Protein AF-A0A0R2UXD4-F1 (afdb_monomer_lite)

pLDDT: mean 90.35, std 14.88, range [33.09, 98.69]

Foldseek 3Di:
DAFPPDADPPDPQDLVWFFWFWWQDPVRDIFTWTDHHQKIFGPLLVVVVPPPVVCPVRVDNACQVVLQVFDVSLVVVSVRVSQLGHPPRPNVVDPSNVVGIDGNVNIGTFDRHQDPWDKDWPLDPVVQLVCLVVPHPSVCSHDPCVVVDGDMDTDDSVQEGEPPDDDDFDWDWADDPPRPGTDIGGQPDKDKDWDKDWDFHDDDPVPDDDDPVCRLRGTPFIWTKIFIWRPRDPPVPIDTGIYTYDGGGDDD

Radius of gyration: 21.91 Å; chains: 1; bounding box: 57×41×64 Å

Structure (mmCIF, N/CA/C/O backbone):
data_AF-A0A0R2UXD4-F1
#
_entry.id   AF-A0A0R2UXD4-F1
#
loop_
_atom_site.group_PDB
_atom_site.id
_atom_site.type_symbol
_atom_site.label_atom_id
_atom_site.label_alt_id
_atom_site.label_comp_id
_atom_site.label_asym_id
_atom_site.label_entity_id
_atom_site.label_seq_id
_atom_site.pdbx_PDB_ins_code
_atom_site.Cartn_x
_atom_site.Cartn_y
_atom_site.Cartn_z
_atom_site.occupancy
_atom_site.B_iso_or_equiv
_atom_site.auth_seq_id
_atom_site.auth_comp_id
_atom_site.auth_asym_id
_atom_site.auth_atom_id
_atom_site.pdbx_PDB_model_num
ATOM 1 N N . MET A 1 1 ? -25.632 -1.691 6.097 1.00 71.94 1 MET A N 1
ATOM 2 C CA . MET A 1 1 ? -24.715 -1.611 7.252 1.00 71.94 1 MET A CA 1
ATOM 3 C C . MET A 1 1 ? -23.875 -0.361 7.059 1.00 71.94 1 MET A C 1
ATOM 5 O O . MET A 1 1 ? -23.211 -0.269 6.033 1.00 71.94 1 MET A O 1
ATOM 9 N N . ALA A 1 2 ? -24.008 0.617 7.950 1.00 88.19 2 ALA A N 1
ATOM 10 C CA . ALA A 1 2 ? -23.280 1.886 7.922 1.00 88.19 2 ALA A CA 1
ATOM 11 C C . ALA A 1 2 ? -22.325 1.959 9.123 1.00 88.19 2 ALA A C 1
ATOM 13 O O . ALA A 1 2 ? -22.408 1.115 10.017 1.00 88.19 2 ALA A O 1
ATOM 14 N N . SER A 1 3 ? -21.417 2.935 9.126 1.00 93.75 3 SER A N 1
ATOM 15 C CA . SER A 1 3 ? -20.585 3.237 10.292 1.00 93.75 3 SER A CA 1
ATOM 16 C C . SER A 1 3 ? -21.188 4.378 11.094 1.00 93.75 3 SER A C 1
ATOM 18 O O . SER A 1 3 ? -21.744 5.296 10.497 1.00 93.75 3 SER A O 1
ATOM 20 N N . PHE A 1 4 ? -21.001 4.369 12.415 1.00 96.25 4 PHE A N 1
ATOM 21 C CA . PHE A 1 4 ? -21.244 5.563 13.230 1.00 96.25 4 PHE A CA 1
ATOM 22 C C . PHE A 1 4 ? -20.182 6.654 13.014 1.00 96.25 4 PHE A C 1
ATOM 24 O O . PHE A 1 4 ? -20.396 7.802 13.399 1.00 96.25 4 PHE A O 1
ATOM 31 N N . ILE A 1 5 ? -19.016 6.328 12.433 1.00 95.81 5 ILE A N 1
ATOM 32 C CA . ILE A 1 5 ? -18.058 7.353 12.007 1.00 95.81 5 ILE A CA 1
ATOM 33 C C . ILE A 1 5 ? -18.648 8.036 10.770 1.00 95.81 5 ILE A C 1
ATOM 35 O O . ILE A 1 5 ? -18.892 7.350 9.773 1.00 95.81 5 ILE A O 1
ATOM 39 N N . PRO A 1 6 ? -18.841 9.367 10.786 1.00 93.75 6 PRO A N 1
ATOM 40 C CA . PRO A 1 6 ? -19.311 10.087 9.614 1.00 93.75 6 PRO A CA 1
ATOM 41 C C . PRO A 1 6 ? -18.320 9.947 8.458 1.00 93.75 6 PRO A C 1
ATOM 43 O O . PRO A 1 6 ? -17.122 10.197 8.609 1.00 93.75 6 PRO A O 1
ATOM 46 N N . VAL A 1 7 ? -18.823 9.575 7.285 1.00 95.38 7 VAL A N 1
ATOM 47 C CA . VAL A 1 7 ? -18.026 9.465 6.063 1.00 95.38 7 VAL A CA 1
ATOM 48 C C . VAL A 1 7 ? -18.663 10.329 4.985 1.00 95.38 7 VAL A C 1
ATOM 50 O O . VAL A 1 7 ? -19.841 10.176 4.686 1.00 95.38 7 VAL A O 1
ATOM 53 N N . SER A 1 8 ? -17.875 11.227 4.394 1.00 93.88 8 SER A N 1
ATOM 54 C CA . SER A 1 8 ? -18.291 11.997 3.217 1.00 93.88 8 SER A CA 1
ATOM 55 C C . SER A 1 8 ? -18.488 11.081 2.007 1.00 93.88 8 SER A C 1
ATOM 57 O O . SER A 1 8 ? -17.653 10.211 1.759 1.00 93.88 8 SER A O 1
ATOM 59 N N . ASP A 1 9 ? -19.515 11.336 1.194 1.00 90.88 9 ASP A N 1
ATOM 60 C CA . ASP A 1 9 ? -19.773 10.601 -0.057 1.00 90.88 9 ASP A CA 1
ATOM 61 C C . ASP A 1 9 ? -18.624 10.709 -1.075 1.00 90.88 9 ASP A C 1
ATOM 63 O O . ASP A 1 9 ? -18.494 9.871 -1.963 1.00 90.88 9 ASP A O 1
ATOM 67 N N . GLN A 1 10 ? -17.767 11.726 -0.939 1.00 92.75 10 GLN A N 1
ATOM 68 C CA . GLN A 1 10 ? -16.572 11.920 -1.770 1.00 92.75 10 GLN A CA 1
ATOM 69 C C . GLN A 1 10 ? -15.319 11.246 -1.186 1.00 92.75 10 GLN A C 1
ATOM 71 O O . GLN A 1 10 ? -14.228 11.373 -1.738 1.00 92.75 10 GLN A O 1
ATOM 76 N N . SER A 1 11 ? -15.436 10.567 -0.042 1.00 93.44 11 SER A N 1
ATOM 77 C CA . SER A 1 11 ? -14.299 9.923 0.605 1.00 93.44 11 SER A CA 1
ATOM 78 C C . SER A 1 11 ? -13.932 8.609 -0.080 1.00 93.44 11 SER A C 1
ATOM 80 O O . SER A 1 11 ? -14.744 7.693 -0.210 1.00 93.44 11 SER A O 1
ATOM 82 N N . ASP A 1 12 ? -12.645 8.450 -0.379 1.00 92.50 12 ASP A N 1
ATOM 83 C CA . ASP A 1 12 ? -12.064 7.164 -0.769 1.00 92.50 12 ASP A CA 1
ATOM 84 C C . ASP A 1 12 ? -12.136 6.100 0.343 1.00 92.50 12 ASP A C 1
ATOM 86 O O . ASP A 1 12 ? -12.003 4.898 0.084 1.00 92.50 12 ASP A O 1
ATOM 90 N N . PHE A 1 13 ? -12.321 6.522 1.595 1.00 95.25 13 PHE A N 1
ATOM 91 C CA . PHE A 1 13 ? -12.233 5.686 2.791 1.00 95.25 13 PHE A CA 1
ATOM 92 C C . PHE A 1 13 ? -13.615 5.352 3.340 1.00 95.25 13 PHE A C 1
ATOM 94 O O . PHE A 1 13 ? -13.893 5.534 4.522 1.00 95.25 13 PHE A O 1
ATOM 101 N N . SER A 1 14 ? -14.491 4.838 2.473 1.00 94.44 14 SER A N 1
ATOM 102 C CA . SER A 1 14 ? -15.788 4.327 2.915 1.00 94.44 14 SER A CA 1
ATOM 103 C C . SER A 1 14 ? -15.645 3.266 4.007 1.00 94.44 14 SER A C 1
ATOM 105 O O . SER A 1 14 ? -14.632 2.567 4.099 1.00 94.44 14 SER A O 1
ATOM 107 N N . PHE A 1 15 ? -16.705 3.081 4.792 1.00 93.19 15 PHE A N 1
ATOM 108 C CA . PHE A 1 15 ? -16.792 1.993 5.768 1.00 93.19 15 PHE A CA 1
ATOM 109 C C . PHE A 1 15 ? -16.576 0.602 5.141 1.00 93.19 15 PHE A C 1
ATOM 111 O O . PHE A 1 15 ? -16.122 -0.327 5.801 1.00 93.19 15 PHE A O 1
ATOM 118 N N . PHE A 1 16 ? -16.833 0.460 3.838 1.00 92.12 16 PHE A N 1
ATOM 119 C CA . PHE A 1 16 ? -16.580 -0.772 3.094 1.00 92.12 16 PHE A CA 1
ATOM 120 C C . PHE A 1 16 ? -15.166 -0.868 2.518 1.00 92.12 16 PHE A C 1
ATOM 122 O O . PHE A 1 16 ? -14.853 -1.881 1.899 1.00 92.12 16 PHE A O 1
ATOM 129 N N . ASN A 1 17 ? -14.314 0.146 2.658 1.00 93.94 17 ASN A N 1
ATOM 130 C CA . ASN A 1 17 ? -12.935 0.080 2.187 1.00 93.94 17 ASN A CA 1
ATOM 131 C C . ASN A 1 17 ? -12.043 -0.600 3.233 1.00 93.94 17 ASN A C 1
ATOM 133 O O . ASN A 1 17 ? -11.553 -1.691 2.965 1.00 93.94 17 ASN A O 1
ATOM 137 N N . LEU A 1 18 ? -11.902 -0.012 4.429 1.00 95.75 18 LEU A N 1
ATOM 138 C CA . LEU A 1 18 ? -10.996 -0.464 5.502 1.00 95.75 18 LEU A CA 1
ATOM 139 C C . LEU A 1 18 ? -9.597 -0.861 4.982 1.00 95.75 18 LEU A C 1
ATOM 141 O O . LEU A 1 18 ? -9.225 -2.035 5.056 1.00 95.75 18 LEU A O 1
ATOM 145 N N . PRO A 1 19 ? -8.826 0.087 4.416 1.00 97.06 19 PRO A N 1
ATOM 146 C CA . PRO A 1 19 ? -7.494 -0.206 3.901 1.00 97.06 19 PRO A CA 1
ATOM 147 C C . PRO A 1 19 ? -6.513 -0.504 5.037 1.00 97.06 19 PRO A C 1
ATOM 149 O O . PRO A 1 19 ? -6.725 -0.103 6.182 1.00 97.06 19 PRO A O 1
ATOM 152 N N . TRP A 1 20 ? -5.402 -1.144 4.696 1.00 97.25 20 TRP A N 1
ATOM 153 C CA . TRP A 1 20 ? -4.309 -1.444 5.620 1.00 97.25 20 TRP A CA 1
ATOM 154 C C . TRP A 1 20 ? -3.205 -0.388 5.485 1.00 97.25 20 TRP A C 1
ATOM 156 O O . TRP A 1 20 ? -2.736 -0.130 4.374 1.00 97.25 20 TRP A O 1
ATOM 166 N N . GLY A 1 21 ? -2.791 0.233 6.592 1.00 97.12 21 GLY A N 1
ATOM 167 C CA . GLY A 1 21 ? -1.719 1.234 6.613 1.00 97.12 21 GLY A CA 1
ATOM 168 C C . GLY A 1 21 ? -0.866 1.178 7.881 1.00 97.12 21 GLY A C 1
ATOM 169 O O . GLY A 1 21 ? -1.298 0.645 8.897 1.00 97.12 21 GLY A O 1
ATOM 170 N N . ALA A 1 22 ? 0.346 1.727 7.816 1.00 98.25 22 ALA A N 1
ATOM 171 C CA . ALA A 1 22 ? 1.169 2.011 8.987 1.00 98.25 22 ALA A CA 1
ATOM 172 C C . ALA A 1 22 ? 1.241 3.525 9.175 1.00 98.25 22 ALA A C 1
ATOM 174 O O . ALA A 1 22 ? 1.318 4.273 8.195 1.00 98.25 22 ALA A O 1
ATOM 175 N N . VAL A 1 23 ? 1.197 3.980 10.422 1.00 98.31 23 VAL A N 1
ATOM 176 C CA . VAL A 1 23 ? 1.256 5.402 10.760 1.00 98.31 23 VAL A CA 1
ATOM 177 C C . VAL A 1 23 ? 2.182 5.652 11.939 1.00 98.31 23 VAL A C 1
ATOM 179 O O . VAL A 1 23 ? 2.284 4.810 12.832 1.00 98.31 23 VAL A O 1
ATOM 182 N N . ARG A 1 24 ? 2.815 6.826 11.973 1.00 98.25 24 ARG A N 1
ATOM 183 C CA . ARG A 1 24 ? 3.393 7.364 13.206 1.00 98.25 24 ARG A CA 1
ATOM 184 C C . ARG A 1 24 ? 2.263 7.947 14.039 1.00 98.25 24 ARG A C 1
ATOM 186 O O . ARG A 1 24 ? 1.540 8.832 13.578 1.00 98.25 24 ARG A O 1
ATOM 193 N N . TRP A 1 25 ? 2.078 7.403 15.233 1.00 97.19 25 TRP A N 1
ATOM 194 C CA . TRP A 1 25 ? 1.055 7.853 16.163 1.00 97.19 25 TRP A CA 1
ATOM 195 C C . TRP A 1 25 ? 1.494 9.110 16.917 1.00 97.19 25 TRP A C 1
ATOM 197 O O . TRP A 1 25 ? 2.640 9.540 16.829 1.00 97.19 25 TRP A O 1
ATOM 207 N N . THR A 1 26 ? 0.587 9.691 17.701 1.00 93.62 26 THR A N 1
ATOM 208 C CA . THR A 1 26 ? 0.852 10.908 18.488 1.00 93.62 26 THR A CA 1
ATOM 209 C C . THR A 1 26 ? 1.848 10.700 19.633 1.00 93.62 26 THR A C 1
ATOM 211 O O . THR A 1 26 ? 2.287 11.670 20.236 1.00 93.62 26 THR A O 1
ATOM 214 N N . ASP A 1 27 ? 2.163 9.446 19.970 1.00 94.25 27 ASP A N 1
ATOM 215 C CA . ASP A 1 27 ? 3.185 9.055 20.951 1.00 94.25 27 ASP A CA 1
ATOM 216 C C . ASP A 1 27 ? 4.506 8.627 20.279 1.00 94.25 27 ASP A C 1
ATOM 218 O O . ASP A 1 27 ? 5.305 7.915 20.882 1.00 94.25 27 ASP A O 1
ATOM 222 N N . ASP A 1 28 ? 4.709 9.029 19.018 1.00 95.50 28 ASP A N 1
ATOM 223 C CA . ASP A 1 28 ? 5.836 8.696 18.133 1.00 95.50 28 ASP A CA 1
ATOM 224 C C . ASP A 1 28 ? 6.018 7.211 17.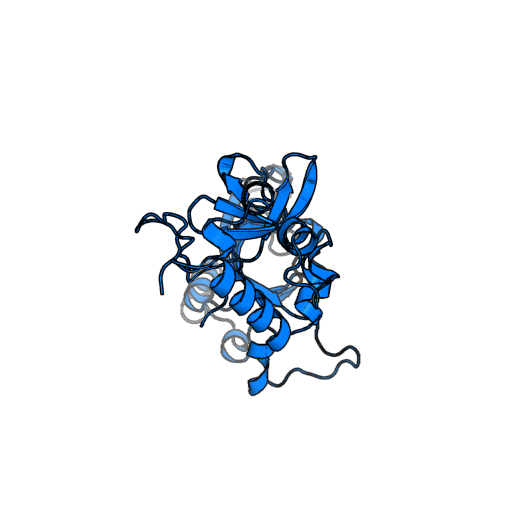792 1.00 95.50 28 ASP A C 1
ATOM 226 O O . ASP A 1 28 ? 6.856 6.874 16.946 1.00 95.50 28 ASP A O 1
ATOM 230 N N . SER A 1 29 ? 5.212 6.319 18.372 1.00 97.06 29 SER A N 1
ATOM 231 C CA . SER A 1 29 ? 5.260 4.896 18.057 1.00 97.06 29 SER A CA 1
ATOM 232 C C . SER A 1 29 ? 4.604 4.582 16.710 1.00 97.06 29 SER A C 1
ATOM 234 O O . SER A 1 29 ? 3.708 5.290 16.239 1.00 97.06 29 SER A O 1
ATOM 236 N N . VAL A 1 30 ? 5.056 3.506 16.063 1.00 98.38 30 VAL A N 1
ATOM 237 C CA . VAL A 1 30 ? 4.467 3.040 14.804 1.00 98.38 30 VAL A CA 1
ATOM 238 C C . VAL A 1 30 ? 3.268 2.151 15.100 1.00 98.38 30 VAL A C 1
ATOM 240 O O . VAL A 1 30 ? 3.365 1.176 15.847 1.00 98.38 30 VAL A O 1
ATOM 243 N N . HIS A 1 31 ? 2.128 2.480 14.499 1.00 98.50 31 HIS A N 1
ATOM 244 C CA . HIS A 1 31 ? 0.906 1.694 14.584 1.00 98.50 31 HIS A CA 1
ATOM 245 C C . HIS A 1 31 ? 0.507 1.162 13.213 1.00 98.50 31 HIS A C 1
ATOM 247 O O . HIS A 1 31 ? 0.360 1.928 12.259 1.00 98.50 31 HIS A O 1
ATOM 253 N N . LEU A 1 32 ? 0.208 -0.134 13.150 1.00 98.69 32 LEU A N 1
ATOM 254 C CA . LEU A 1 32 ? -0.637 -0.678 12.095 1.00 98.69 32 LEU A CA 1
ATOM 255 C C . LEU A 1 3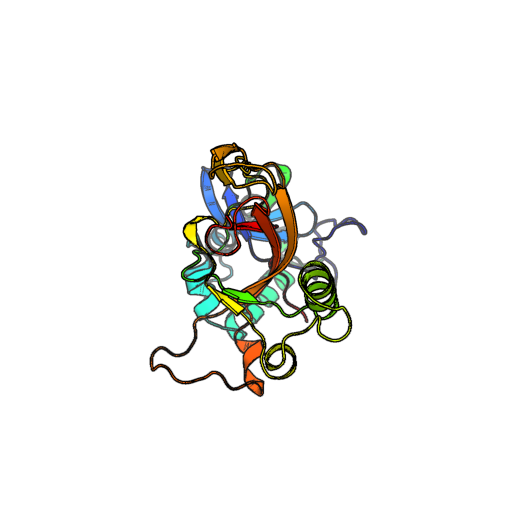2 ? -2.079 -0.229 12.330 1.00 98.69 32 LEU A C 1
ATOM 257 O O . LEU A 1 32 ? -2.584 -0.244 13.458 1.00 98.69 32 LEU A O 1
ATOM 261 N N . ALA A 1 33 ? -2.727 0.208 11.260 1.00 98.44 33 ALA A N 1
ATOM 262 C CA . ALA A 1 33 ? -3.991 0.909 11.330 1.00 98.44 33 ALA A CA 1
ATOM 263 C C . ALA A 1 33 ? -4.867 0.669 10.097 1.00 98.44 33 ALA A C 1
ATOM 265 O O . ALA A 1 33 ? -4.403 0.253 9.030 1.00 98.44 33 ALA A O 1
ATOM 266 N N . THR A 1 34 ? -6.146 1.003 10.248 1.00 98.38 34 THR A N 1
ATOM 267 C CA . THR A 1 34 ? -7.073 1.212 9.133 1.00 98.38 34 THR A CA 1
ATOM 268 C C . THR A 1 34 ? -7.634 2.630 9.139 1.00 98.38 34 THR A C 1
ATOM 270 O O . THR A 1 34 ? -7.326 3.425 10.028 1.00 98.38 34 THR A O 1
ATOM 273 N N . ARG A 1 35 ? -8.446 2.969 8.134 1.00 97.12 35 ARG A N 1
ATOM 274 C CA . ARG A 1 35 ? -9.066 4.287 7.989 1.00 97.12 35 ARG A CA 1
ATOM 275 C C . ARG A 1 35 ? -10.540 4.177 7.600 1.00 97.12 35 ARG A C 1
ATOM 277 O O . ARG A 1 35 ? -10.882 3.413 6.698 1.00 97.12 35 ARG A O 1
ATOM 284 N N . ILE A 1 36 ? -11.376 4.984 8.251 1.00 97.56 36 ILE A N 1
ATOM 285 C CA . ILE A 1 36 ? -12.801 5.182 7.956 1.00 97.56 36 ILE A CA 1
ATOM 286 C C . ILE A 1 36 ? -13.030 6.693 7.874 1.00 97.56 36 ILE A C 1
ATOM 288 O O . ILE A 1 36 ? -12.810 7.402 8.852 1.00 97.56 36 ILE A O 1
ATOM 292 N N . GLY A 1 37 ? -13.414 7.202 6.704 1.00 96.44 37 GLY A N 1
ATOM 293 C CA . GLY A 1 37 ? -13.485 8.638 6.443 1.00 96.44 37 GLY A CA 1
ATOM 294 C C . GLY A 1 37 ? -12.154 9.323 6.757 1.00 96.44 37 GLY A C 1
ATOM 295 O O . GLY A 1 37 ? -11.101 8.935 6.243 1.00 96.44 37 GLY A O 1
ATOM 296 N N . ASP A 1 38 ? -12.192 10.311 7.646 1.00 97.12 38 ASP A N 1
ATOM 297 C CA . ASP A 1 38 ? -11.010 11.027 8.137 1.00 97.12 38 ASP A CA 1
ATOM 298 C C . ASP A 1 38 ? -10.527 10.551 9.509 1.00 97.12 38 ASP A C 1
ATOM 300 O O . ASP A 1 38 ? -9.717 11.217 10.149 1.00 97.12 38 ASP A O 1
ATOM 304 N N . THR A 1 39 ? -10.964 9.370 9.940 1.00 98.06 39 THR A N 1
ATOM 305 C CA . THR A 1 39 ? -10.539 8.743 11.190 1.00 98.06 39 THR A CA 1
ATOM 306 C C . THR A 1 39 ? -9.616 7.564 10.908 1.00 98.06 39 THR A C 1
ATOM 308 O O . THR A 1 39 ? -9.957 6.640 10.168 1.00 98.06 39 THR A O 1
ATOM 311 N N . VAL A 1 40 ? -8.437 7.585 11.522 1.00 98.44 40 VAL A N 1
ATOM 312 C CA . VAL A 1 40 ? -7.489 6.469 11.551 1.00 98.44 40 VAL A CA 1
ATOM 313 C C . VAL A 1 40 ? -7.716 5.667 12.825 1.00 98.44 40 VAL A C 1
ATOM 315 O O . VAL A 1 40 ? -7.817 6.236 13.909 1.00 98.44 40 VAL A O 1
ATOM 318 N N . VAL A 1 41 ? -7.776 4.345 12.690 1.00 98.50 41 VAL A N 1
ATOM 319 C CA . VAL A 1 41 ? -8.038 3.396 13.776 1.00 98.50 41 VAL A CA 1
ATOM 320 C C . VAL A 1 41 ? -6.798 2.538 14.001 1.00 98.50 41 VAL A C 1
ATOM 322 O O . VAL A 1 41 ? -6.386 1.809 13.100 1.00 98.50 41 VAL A O 1
ATOM 325 N N . SER A 1 42 ? -6.210 2.601 15.196 1.00 98.62 42 SER A N 1
ATOM 326 C CA . SER A 1 42 ? -5.018 1.827 15.567 1.00 98.62 42 SER A CA 1
ATOM 327 C C . SER A 1 42 ? -5.373 0.401 15.992 1.00 98.62 42 SER A C 1
ATOM 329 O O . SER A 1 42 ? -6.089 0.196 16.976 1.00 98.62 42 SER A O 1
ATOM 331 N N . PHE A 1 43 ? -4.799 -0.600 15.321 1.00 98.69 43 PHE A N 1
ATOM 332 C CA . PHE A 1 43 ? -4.972 -2.001 15.712 1.00 98.69 43 PHE A CA 1
ATOM 333 C C . PHE A 1 43 ? -4.290 -2.319 17.041 1.00 98.69 43 PHE A C 1
ATOM 335 O O . PHE A 1 43 ? -4.847 -3.056 17.851 1.00 98.69 43 PHE A O 1
ATOM 342 N N . LYS A 1 44 ? -3.134 -1.706 17.318 1.00 98.06 44 LYS A N 1
ATOM 343 C CA . LYS A 1 44 ? -2.435 -1.843 18.603 1.00 98.06 44 LYS A CA 1
ATOM 344 C C . LYS A 1 44 ? -3.295 -1.359 19.777 1.00 98.06 44 LYS A C 1
ATOM 346 O O . LYS A 1 44 ? -3.370 -2.024 20.808 1.00 98.06 44 LYS A O 1
ATOM 351 N N . LYS A 1 45 ? -3.990 -0.226 19.622 1.00 98.12 45 LYS A N 1
ATOM 352 C CA . LYS A 1 45 ? -4.886 0.308 20.665 1.00 98.12 45 LYS A CA 1
ATOM 353 C C . LYS A 1 45 ? -6.177 -0.515 20.785 1.00 98.12 45 LYS A C 1
ATOM 355 O O . LYS A 1 45 ? -6.597 -0.788 21.906 1.00 98.12 45 LYS A O 1
ATOM 360 N N . LEU A 1 46 ? -6.744 -1.005 19.674 1.00 98.50 46 LEU A N 1
ATOM 361 C CA . LEU A 1 46 ? -7.865 -1.960 19.712 1.00 98.50 46 LEU A CA 1
ATOM 362 C C . LEU A 1 46 ? -7.500 -3.252 20.455 1.00 98.50 46 LEU A C 1
ATOM 364 O O . LEU A 1 46 ? -8.291 -3.748 21.259 1.00 98.50 46 LEU A O 1
ATOM 368 N N . ARG A 1 47 ? -6.276 -3.754 20.259 1.00 98.00 47 ARG A N 1
ATOM 369 C CA . ARG A 1 47 ? -5.747 -4.897 21.010 1.00 98.00 47 ARG A CA 1
ATOM 370 C C . ARG A 1 47 ? -5.658 -4.631 22.503 1.00 98.00 47 ARG A C 1
ATOM 372 O O . ARG A 1 47 ? -6.197 -5.407 23.288 1.00 98.00 47 ARG A O 1
ATOM 379 N N . ALA A 1 48 ? -5.098 -3.491 22.899 1.00 97.19 48 ALA A N 1
ATOM 380 C CA . ALA A 1 48 ? -5.090 -3.065 24.300 1.00 97.19 48 ALA A CA 1
ATOM 381 C C . ALA A 1 48 ? -6.510 -2.889 24.886 1.00 97.19 48 ALA A C 1
ATOM 383 O O . ALA A 1 48 ? -6.718 -3.039 26.093 1.00 97.19 48 ALA A O 1
ATOM 384 N N . ALA A 1 49 ? -7.508 -2.598 24.047 1.00 97.69 49 ALA A N 1
ATOM 385 C CA . ALA A 1 49 ? -8.903 -2.508 24.464 1.00 97.69 49 ALA A CA 1
ATOM 386 C C . ALA A 1 49 ? -9.584 -3.876 24.670 1.00 97.69 49 ALA A C 1
ATOM 388 O O . ALA A 1 49 ? -10.602 -3.913 25.371 1.00 97.69 49 ALA A O 1
ATOM 389 N N . GLY A 1 50 ? -8.994 -4.968 24.166 1.00 97.31 50 GLY A N 1
ATOM 390 C CA . GLY A 1 50 ? -9.479 -6.347 24.298 1.00 97.31 50 GLY A CA 1
ATOM 391 C C . GLY A 1 50 ? -9.961 -6.992 22.992 1.00 97.31 50 GLY A C 1
ATOM 392 O O . GLY A 1 50 ? -10.523 -8.082 23.043 1.00 97.31 50 GLY A O 1
ATOM 393 N N . PHE A 1 51 ? -9.755 -6.342 21.844 1.00 98.19 51 PHE A N 1
ATOM 394 C CA . PHE A 1 51 ? -10.161 -6.839 20.523 1.00 98.19 51 PHE A CA 1
ATOM 395 C C . PHE A 1 51 ? -8.974 -7.414 19.748 1.00 98.19 51 PHE A C 1
ATOM 397 O O . PHE A 1 51 ? -7.825 -7.254 20.146 1.00 98.19 51 PHE A O 1
ATOM 404 N N . LEU A 1 52 ? -9.221 -8.090 18.628 1.00 98.06 52 LEU A N 1
ATOM 405 C CA . LEU A 1 52 ? -8.193 -8.607 17.718 1.00 98.06 52 LEU A CA 1
ATOM 406 C C . LEU A 1 52 ? -7.175 -9.539 18.404 1.00 98.06 52 LEU A C 1
ATOM 408 O O . LEU A 1 52 ? -6.040 -9.670 17.937 1.00 98.06 52 LEU A O 1
ATOM 412 N N . ALA A 1 53 ? -7.550 -10.179 19.520 1.00 95.88 53 ALA A N 1
ATOM 413 C CA . ALA A 1 53 ? -6.635 -10.901 20.409 1.00 95.88 53 ALA A CA 1
ATOM 414 C C . ALA A 1 53 ? -5.852 -12.014 19.687 1.00 95.88 53 ALA A C 1
ATOM 416 O O . ALA A 1 53 ? -4.664 -12.205 19.953 1.00 95.88 53 ALA A O 1
ATOM 417 N N . SER A 1 54 ? -6.479 -12.673 18.708 1.00 97.50 54 SER A N 1
ATOM 418 C CA . SER A 1 54 ? -5.908 -13.761 17.900 1.00 97.50 54 SER A CA 1
ATOM 419 C C . SER A 1 54 ? -4.811 -13.341 16.906 1.00 97.50 54 SER A C 1
ATOM 421 O O . SER A 1 54 ? -4.242 -14.211 16.236 1.00 97.50 54 SER A O 1
ATOM 423 N N . PHE A 1 55 ? -4.517 -12.039 16.804 1.00 97.94 55 PHE A N 1
ATOM 424 C CA . PHE A 1 55 ? -3.595 -11.452 15.823 1.00 97.94 55 PHE A CA 1
ATOM 425 C C . PHE A 1 55 ? -2.519 -10.575 16.497 1.00 97.94 55 PHE A C 1
ATOM 427 O O . PHE A 1 55 ? -2.547 -9.348 16.354 1.00 97.94 55 PHE A O 1
ATOM 434 N N . PRO A 1 56 ? -1.593 -11.163 17.283 1.00 97.75 56 PRO A N 1
ATOM 435 C CA . PRO A 1 56 ? -0.507 -10.421 17.937 1.00 97.75 56 PRO A CA 1
ATOM 436 C C . PRO A 1 56 ? 0.400 -9.667 16.961 1.00 97.75 56 PRO A C 1
ATOM 438 O O . PRO A 1 56 ? 0.968 -8.641 17.320 1.00 97.75 56 PRO A O 1
ATOM 441 N N . GLU A 1 57 ? 0.479 -10.115 15.710 1.00 97.94 57 GLU A N 1
ATOM 442 C CA . GLU A 1 57 ? 1.272 -9.493 14.650 1.00 97.94 57 GLU A CA 1
ATOM 443 C C . GLU A 1 57 ? 0.820 -8.059 14.329 1.00 97.94 57 GLU A C 1
ATOM 445 O O . GLU A 1 57 ? 1.590 -7.294 13.754 1.00 97.94 57 GLU A O 1
ATOM 450 N N . LEU A 1 58 ? -0.402 -7.669 14.716 1.00 98.12 58 LEU A N 1
ATOM 451 C CA . LEU A 1 58 ? -0.911 -6.306 14.538 1.00 98.12 58 LEU A CA 1
ATOM 452 C C . LEU A 1 58 ? -0.289 -5.276 15.501 1.00 98.12 58 LEU A C 1
ATOM 454 O O . LEU A 1 58 ? -0.561 -4.083 15.370 1.00 98.12 58 LEU A O 1
ATOM 458 N N . GLU A 1 59 ? 0.529 -5.714 16.464 1.00 96.94 59 GLU A N 1
ATOM 459 C CA . GLU A 1 59 ? 1.343 -4.829 17.313 1.00 96.94 59 GLU A CA 1
ATOM 460 C C . GLU A 1 59 ? 2.723 -4.518 16.716 1.00 96.94 59 GLU A C 1
ATOM 462 O O . GLU A 1 59 ? 3.420 -3.645 17.238 1.00 96.94 59 GLU A O 1
ATOM 467 N N . ASN A 1 60 ? 3.109 -5.202 15.634 1.00 97.81 60 ASN A N 1
ATOM 468 C CA . ASN A 1 60 ? 4.353 -4.937 14.915 1.00 97.81 60 ASN A CA 1
ATOM 469 C C . ASN A 1 60 ? 4.301 -3.585 14.186 1.00 97.81 60 ASN A C 1
ATOM 471 O O . ASN A 1 60 ? 3.262 -2.938 14.098 1.00 97.81 60 ASN A O 1
ATOM 475 N N . GLU A 1 61 ? 5.426 -3.178 13.599 1.00 97.50 61 GLU A N 1
ATOM 476 C CA . GLU A 1 61 ? 5.526 -1.922 12.841 1.00 97.50 61 GLU A CA 1
ATOM 477 C C . GLU A 1 61 ? 5.216 -2.086 11.340 1.00 97.50 61 GLU A C 1
ATOM 479 O O . GLU A 1 61 ? 5.011 -1.101 10.634 1.00 97.50 61 GLU A O 1
ATOM 484 N N . THR A 1 62 ? 5.154 -3.328 10.842 1.00 97.81 62 THR A N 1
ATOM 485 C CA . THR A 1 62 ? 4.840 -3.665 9.440 1.00 97.81 62 THR A CA 1
ATOM 486 C C . THR A 1 62 ? 3.886 -4.857 9.352 1.00 97.81 62 THR A C 1
ATOM 488 O O . THR A 1 62 ? 3.878 -5.731 10.221 1.00 97.81 62 THR A O 1
ATOM 491 N N . PHE A 1 63 ? 3.092 -4.930 8.279 1.00 98.06 63 PHE A N 1
ATOM 492 C CA . PHE A 1 63 ? 2.107 -6.001 8.095 1.00 98.06 63 PHE A CA 1
ATOM 493 C C . PHE A 1 63 ? 2.699 -7.352 7.687 1.00 98.06 63 PHE A C 1
ATOM 495 O O . PHE A 1 63 ? 1.941 -8.310 7.629 1.00 98.06 63 PHE A O 1
ATOM 502 N N . ASN A 1 64 ? 3.999 -7.478 7.407 1.00 97.56 64 ASN A N 1
ATOM 503 C CA . ASN A 1 64 ? 4.587 -8.692 6.821 1.00 97.56 64 ASN A CA 1
ATOM 504 C C . ASN A 1 64 ? 4.170 -9.987 7.546 1.00 97.56 64 ASN A C 1
ATOM 506 O O . ASN A 1 64 ? 3.643 -10.900 6.917 1.00 97.56 64 ASN A O 1
ATOM 510 N N . ALA A 1 65 ? 4.304 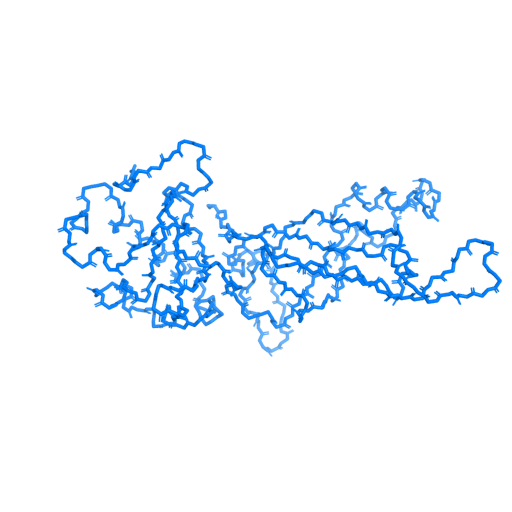-10.029 8.875 1.00 97.12 65 ALA A N 1
ATOM 511 C CA . ALA A 1 65 ? 3.914 -11.201 9.663 1.00 97.12 65 ALA A CA 1
ATOM 512 C C . ALA A 1 65 ? 2.394 -11.466 9.638 1.00 97.12 65 ALA A C 1
ATOM 514 O O . ALA A 1 65 ? 1.959 -12.615 9.623 1.00 97.12 65 ALA A O 1
ATOM 515 N N . PHE A 1 66 ? 1.571 -10.413 9.596 1.00 98.06 66 PHE A N 1
ATOM 516 C CA . PHE A 1 66 ? 0.118 -10.543 9.468 1.00 98.06 66 PHE A CA 1
ATOM 517 C C . PHE A 1 66 ? -0.303 -11.001 8.064 1.00 98.06 66 PHE A C 1
ATOM 519 O O . PHE A 1 66 ? -1.212 -11.817 7.915 1.00 98.06 66 PHE A O 1
ATOM 526 N N . ILE A 1 67 ? 0.377 -10.518 7.024 1.00 97.88 67 ILE A N 1
ATOM 527 C CA . ILE A 1 67 ? 0.165 -10.933 5.638 1.00 97.88 67 ILE A CA 1
ATOM 528 C C . ILE A 1 67 ? 0.395 -12.445 5.520 1.00 97.88 67 ILE A C 1
ATOM 530 O O . ILE A 1 67 ? -0.448 -13.151 4.969 1.00 97.88 67 ILE A O 1
ATOM 534 N N . ASP A 1 68 ? 1.442 -12.984 6.140 1.00 96.06 68 ASP A N 1
ATOM 535 C CA . ASP A 1 68 ? 1.740 -14.421 6.088 1.00 96.06 68 ASP A CA 1
ATOM 536 C C . ASP A 1 68 ? 0.642 -15.318 6.693 1.00 96.06 68 ASP A C 1
ATOM 538 O O . ASP A 1 68 ? 0.511 -16.483 6.301 1.00 96.06 68 ASP A O 1
ATOM 542 N N . ARG A 1 69 ? -0.231 -14.779 7.558 1.00 95.88 69 ARG A N 1
ATOM 543 C CA . ARG A 1 69 ? -1.390 -15.507 8.113 1.00 95.88 69 ARG A CA 1
ATOM 544 C C . ARG A 1 69 ? -2.449 -15.864 7.061 1.00 95.88 69 ARG A C 1
ATOM 546 O O . ARG A 1 69 ? -3.213 -16.803 7.273 1.00 95.88 69 ARG A O 1
ATOM 553 N N . GLY A 1 70 ? -2.486 -15.163 5.927 1.00 95.62 70 GLY A N 1
ATOM 554 C CA . GLY A 1 70 ? -3.367 -15.467 4.798 1.00 95.62 70 GLY A CA 1
ATOM 555 C C . GLY A 1 70 ? -4.821 -15.001 4.928 1.00 95.62 70 GLY A C 1
ATOM 556 O O . GLY A 1 70 ? -5.252 -14.418 5.925 1.00 95.62 70 GLY A O 1
ATOM 557 N N . THR A 1 71 ? -5.588 -15.289 3.875 1.00 95.88 71 THR A N 1
ATOM 558 C CA . THR A 1 71 ? -6.932 -14.753 3.602 1.00 95.88 71 THR A CA 1
ATOM 559 C C . THR A 1 71 ? -7.920 -14.894 4.757 1.00 95.88 71 THR A C 1
ATOM 561 O O . THR A 1 71 ? -8.665 -13.951 5.025 1.00 95.88 71 THR A O 1
ATOM 564 N N . ALA A 1 72 ? -7.907 -16.018 5.480 1.00 97.12 72 ALA A N 1
ATOM 565 C CA . ALA A 1 72 ? -8.780 -16.237 6.633 1.00 97.12 72 ALA A CA 1
ATOM 566 C C . ALA A 1 72 ? -8.525 -15.222 7.762 1.00 97.12 72 ALA A C 1
ATOM 568 O O . ALA A 1 72 ? -9.472 -14.652 8.304 1.00 97.12 72 ALA A O 1
ATOM 569 N N . ALA A 1 73 ? -7.257 -14.940 8.081 1.00 97.94 73 ALA A N 1
ATOM 570 C CA . ALA A 1 73 ? -6.896 -13.957 9.101 1.00 97.94 73 ALA A CA 1
ATOM 571 C C . ALA A 1 73 ? -7.225 -12.528 8.654 1.00 97.94 73 ALA A C 1
ATOM 573 O O . ALA A 1 73 ? -7.777 -11.748 9.430 1.00 97.94 73 ALA A O 1
ATOM 574 N N . TRP A 1 74 ? -6.952 -12.198 7.388 1.00 97.62 74 TRP A N 1
ATOM 575 C CA . TRP A 1 74 ? -7.273 -10.884 6.824 1.00 97.62 74 TRP A CA 1
ATOM 576 C C . TRP A 1 74 ? -8.778 -10.604 6.884 1.00 97.62 74 TRP A C 1
ATOM 578 O O . TRP A 1 74 ? -9.200 -9.526 7.305 1.00 97.62 74 TRP A O 1
ATOM 588 N N . SER A 1 75 ? -9.592 -11.591 6.498 1.00 97.62 75 SER A N 1
ATOM 589 C CA . SER A 1 75 ? -11.052 -11.505 6.548 1.00 97.62 75 SER A CA 1
ATOM 590 C C . SER A 1 75 ? -11.578 -11.435 7.983 1.00 97.62 75 SER A C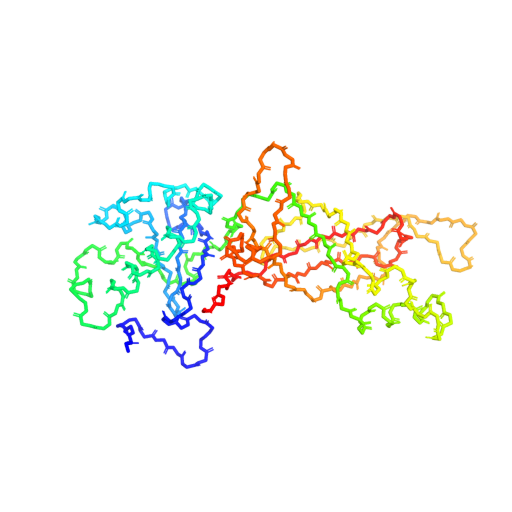 1
ATOM 592 O O . SER A 1 75 ? -12.503 -10.669 8.238 1.00 97.62 75 SER A O 1
ATOM 594 N N . ALA A 1 76 ? -10.981 -12.172 8.926 1.00 98.38 76 ALA A N 1
ATOM 595 C CA . ALA A 1 76 ? -11.380 -12.149 10.332 1.00 98.38 76 ALA A CA 1
ATOM 596 C C . ALA A 1 76 ? -11.134 -10.782 10.990 1.00 98.38 76 ALA A C 1
ATOM 598 O O . ALA A 1 76 ? -12.054 -10.224 11.582 1.00 98.38 76 ALA A O 1
ATOM 599 N N . VAL A 1 77 ? -9.942 -10.194 10.815 1.00 98.44 77 VAL A N 1
ATOM 600 C CA . VAL A 1 77 ? -9.650 -8.839 11.324 1.00 98.44 77 VAL A CA 1
ATOM 601 C C . VAL A 1 77 ? -10.597 -7.820 10.709 1.00 98.44 77 VAL A C 1
ATOM 603 O O . VAL A 1 77 ? -11.163 -6.990 11.416 1.00 98.44 77 VAL A O 1
ATOM 606 N N . ARG A 1 78 ? -10.817 -7.900 9.393 1.00 97.81 78 ARG A N 1
ATOM 607 C CA . ARG A 1 78 ? -11.758 -7.016 8.709 1.00 97.81 78 ARG A CA 1
ATOM 608 C C . ARG A 1 78 ? -13.171 -7.142 9.280 1.00 97.81 78 ARG A C 1
ATOM 610 O O . ARG A 1 78 ? -13.793 -6.121 9.540 1.00 97.81 78 ARG A O 1
ATOM 617 N N . ALA A 1 79 ? -13.668 -8.363 9.476 1.00 97.88 79 ALA A N 1
ATOM 618 C CA . ALA A 1 79 ? -15.000 -8.608 10.020 1.00 97.88 79 ALA A CA 1
ATOM 619 C C . ALA A 1 79 ? -15.141 -8.066 11.448 1.00 97.88 79 ALA A C 1
ATOM 621 O O . ALA A 1 79 ? -16.142 -7.422 11.754 1.00 97.88 79 ALA A O 1
ATOM 622 N N . GLU A 1 80 ? -14.129 -8.267 12.294 1.00 98.19 80 GLU A N 1
ATOM 623 C CA . GLU A 1 80 ? -14.128 -7.759 13.666 1.00 98.19 80 GLU A CA 1
ATOM 624 C C . GLU A 1 80 ? -14.120 -6.224 13.695 1.00 98.19 80 GLU A C 1
ATOM 626 O O . GLU A 1 80 ? -14.966 -5.618 14.348 1.00 98.19 80 GLU A O 1
ATOM 631 N N . VAL A 1 81 ? -13.251 -5.576 12.911 1.00 98.00 81 VAL A N 1
ATOM 632 C CA . VAL A 1 81 ? -13.205 -4.106 12.812 1.00 98.00 81 VAL A CA 1
ATOM 633 C C . VAL A 1 81 ? -14.499 -3.540 12.224 1.00 98.00 81 VAL A C 1
ATOM 635 O O . VAL A 1 81 ? -15.028 -2.562 12.748 1.00 98.00 81 VAL A O 1
ATOM 638 N N . SER A 1 82 ? -15.047 -4.155 11.171 1.00 97.38 82 SER A N 1
ATOM 639 C CA . SER A 1 82 ? -16.354 -3.771 10.630 1.00 97.38 82 SER A CA 1
ATOM 640 C C . SER A 1 82 ? -17.453 -3.893 11.686 1.00 97.38 82 SER A C 1
ATOM 642 O O . SER A 1 82 ? -18.255 -2.978 11.816 1.00 97.38 82 SER A O 1
ATOM 644 N N . GLY A 1 83 ? -17.483 -4.976 12.467 1.00 97.88 83 GLY A N 1
ATOM 645 C CA . GLY A 1 83 ? -18.460 -5.155 13.542 1.00 97.88 83 GLY A CA 1
ATOM 646 C C . GLY A 1 83 ? -18.338 -4.091 14.633 1.00 97.88 83 GLY A C 1
ATOM 647 O O . GLY A 1 83 ? -19.345 -3.534 15.062 1.00 97.88 83 GLY A O 1
ATOM 648 N N . LEU A 1 84 ? -17.108 -3.751 15.031 1.00 97.94 84 LEU A N 1
ATOM 649 C CA . LEU A 1 84 ? -16.854 -2.704 16.021 1.00 97.94 84 LEU A CA 1
ATOM 650 C C . LEU A 1 84 ? -17.344 -1.340 15.553 1.00 97.94 84 LEU A C 1
ATOM 652 O O . LEU A 1 84 ? -17.966 -0.631 16.334 1.00 97.94 84 LEU A O 1
ATOM 656 N N . TYR A 1 85 ? -17.089 -0.988 14.297 1.00 97.94 85 TYR A N 1
ATOM 657 C CA . TYR A 1 85 ? -17.385 0.336 13.752 1.00 97.94 85 TYR A CA 1
ATOM 658 C C . TYR A 1 85 ? -18.737 0.445 13.043 1.00 97.94 85 TYR A C 1
ATOM 660 O O . TYR A 1 85 ? -19.018 1.484 12.444 1.00 97.94 85 TYR A O 1
ATOM 668 N N . ALA A 1 86 ? -19.570 -0.595 13.099 1.00 97.56 86 ALA A N 1
ATOM 669 C CA . ALA A 1 86 ? -20.938 -0.551 12.601 1.00 97.56 86 ALA A CA 1
ATOM 670 C C . ALA A 1 86 ? -21.820 0.341 13.490 1.00 97.56 86 ALA A C 1
ATOM 672 O O . ALA A 1 86 ? -21.672 0.368 14.710 1.00 97.56 86 ALA A O 1
ATOM 673 N N . GLU A 1 87 ? -22.758 1.052 12.873 1.00 96.19 87 GLU A N 1
ATOM 674 C CA . GLU A 1 87 ? -23.776 1.850 13.565 1.00 96.19 87 GLU A CA 1
ATOM 675 C C . GLU A 1 87 ? -24.542 1.013 14.608 1.00 96.19 87 GLU A C 1
ATOM 677 O O . GLU A 1 87 ? -24.950 -0.118 14.328 1.00 96.19 87 GLU A O 1
ATOM 682 N N . GLY A 1 88 ? -24.710 1.553 15.822 1.00 95.25 88 GLY A N 1
ATOM 683 C CA . GLY A 1 88 ? -25.385 0.864 16.929 1.00 95.25 88 GLY A CA 1
ATOM 684 C C . GLY A 1 88 ? -24.532 -0.183 17.657 1.00 95.25 88 GLY A C 1
ATOM 685 O O . GLY A 1 88 ? -25.019 -0.844 18.576 1.00 95.25 88 GLY A O 1
ATOM 686 N N . SER A 1 89 ? -23.261 -0.346 17.280 1.00 97.12 89 SER A N 1
ATOM 687 C CA . SER A 1 89 ? -22.302 -1.163 18.025 1.00 97.12 89 SER A CA 1
ATOM 688 C C . SER A 1 89 ? -22.087 -0.609 19.435 1.00 97.12 89 SER A C 1
ATOM 690 O O . SER A 1 89 ? -21.897 0.590 19.628 1.00 97.12 89 SER A O 1
ATOM 692 N N . ALA A 1 90 ? -21.995 -1.491 20.436 1.00 96.88 90 ALA A N 1
ATOM 693 C CA . ALA A 1 90 ? -21.642 -1.100 21.805 1.00 96.88 90 ALA A CA 1
ATOM 694 C C . ALA A 1 90 ? -20.264 -0.411 21.900 1.00 96.88 90 ALA A C 1
ATOM 696 O O . ALA A 1 90 ? -19.976 0.277 22.882 1.00 96.88 90 ALA A O 1
ATOM 697 N N . TRP A 1 91 ? -19.408 -0.584 20.885 1.00 97.75 91 TRP A N 1
ATOM 698 C CA . TRP A 1 91 ? -18.129 0.113 20.783 1.00 97.75 91 TRP A CA 1
ATOM 699 C C . TRP A 1 91 ? -18.286 1.632 20.645 1.00 97.75 91 TRP A C 1
ATOM 701 O O . TRP A 1 91 ? -17.444 2.371 21.150 1.00 97.75 91 TRP A O 1
ATOM 711 N N . GLU A 1 92 ? -19.376 2.108 20.036 1.00 96.69 92 GLU A N 1
ATOM 712 C CA . GLU A 1 92 ? -19.632 3.532 19.797 1.00 96.69 92 GLU A CA 1
ATOM 713 C C . GLU A 1 92 ? -19.591 4.359 21.091 1.00 96.69 92 GLU A C 1
ATOM 715 O O . GLU A 1 92 ? -18.982 5.432 21.116 1.00 96.69 92 GLU A O 1
ATOM 720 N N . ALA A 1 93 ? -20.180 3.814 22.163 1.00 96.75 93 ALA A N 1
ATOM 721 C CA . ALA A 1 93 ? -20.266 4.410 23.496 1.00 96.75 93 ALA A CA 1
ATOM 722 C C . ALA A 1 93 ? -19.172 3.917 24.467 1.00 96.75 93 ALA A C 1
ATOM 724 O O . ALA A 1 93 ? -19.200 4.234 25.659 1.00 96.75 93 ALA A O 1
ATOM 725 N N . ASN A 1 94 ? -18.214 3.112 24.001 1.00 97.31 94 ASN A N 1
ATOM 726 C CA . ASN A 1 94 ? -17.191 2.539 24.868 1.00 97.31 94 ASN A CA 1
ATOM 727 C C . ASN A 1 94 ? -16.134 3.587 25.250 1.00 97.31 94 ASN A C 1
ATOM 729 O O . ASN A 1 94 ? -15.514 4.206 24.388 1.00 97.31 94 ASN A O 1
ATOM 733 N N . ALA A 1 95 ? -15.843 3.728 26.545 1.00 96.31 95 ALA A N 1
ATOM 734 C CA . ALA A 1 95 ? -14.873 4.706 27.044 1.00 96.31 95 ALA A CA 1
ATOM 735 C C . ALA A 1 95 ? -13.443 4.520 26.494 1.00 96.31 95 ALA A C 1
ATOM 737 O O . ALA A 1 95 ? -12.682 5.483 26.424 1.00 96.31 95 ALA A O 1
ATOM 738 N N . LYS A 1 96 ? -13.056 3.305 26.077 1.00 96.81 96 LYS A N 1
ATOM 739 C CA . LYS A 1 96 ? -11.724 3.044 25.503 1.00 96.81 96 LYS A CA 1
ATOM 740 C C . LYS A 1 96 ? -11.590 3.537 24.057 1.00 96.81 96 LYS A C 1
ATOM 742 O O . LYS A 1 96 ? -10.463 3.705 23.582 1.00 96.81 96 LYS A O 1
ATOM 747 N N . ARG A 1 97 ? -12.713 3.788 23.371 1.00 96.69 97 ARG A N 1
ATOM 748 C CA . ARG A 1 97 ? -12.782 4.128 21.943 1.00 96.69 97 ARG A CA 1
ATOM 749 C C . ARG A 1 97 ? -11.901 5.314 21.579 1.00 96.69 97 ARG A C 1
ATOM 751 O O . ARG A 1 97 ? -11.098 5.214 20.656 1.00 96.69 97 ARG A O 1
ATOM 758 N N . GLY A 1 98 ? -11.980 6.395 22.355 1.00 95.31 98 GLY A N 1
ATOM 759 C CA . GLY A 1 98 ? -11.225 7.623 22.090 1.00 95.31 98 GLY A CA 1
ATOM 760 C C . GLY A 1 98 ? -9.705 7.425 22.038 1.00 95.31 98 GLY A C 1
ATOM 761 O O . GLY A 1 98 ? -9.013 8.205 21.400 1.00 95.31 98 GLY A O 1
ATOM 762 N N . THR A 1 99 ? -9.171 6.362 22.650 1.00 96.06 99 THR A N 1
ATOM 763 C CA . THR A 1 99 ? -7.730 6.057 22.591 1.00 96.06 99 THR A CA 1
ATOM 764 C C . THR A 1 99 ? -7.310 5.299 21.327 1.00 96.06 99 THR A C 1
ATOM 766 O O . THR A 1 99 ? -6.118 5.221 21.026 1.00 96.06 99 THR A O 1
ATOM 769 N N . CYS A 1 100 ? -8.273 4.732 20.592 1.00 98.12 100 CYS A N 1
ATOM 770 C CA . CYS A 1 100 ? -8.048 3.917 19.397 1.00 98.12 100 CYS A CA 1
ATOM 771 C C . CYS A 1 100 ? -8.116 4.722 18.093 1.00 98.12 100 CYS A C 1
ATOM 773 O O . CYS A 1 100 ? -7.721 4.210 17.048 1.00 98.12 100 CYS A O 1
ATOM 775 N N . GLU A 1 101 ? -8.597 5.963 18.155 1.00 98.12 101 GLU A N 1
ATOM 776 C CA . GLU A 1 101 ? -8.910 6.808 17.003 1.00 98.12 101 GLU A CA 1
ATOM 777 C C . GLU A 1 101 ? -8.036 8.061 16.983 1.00 98.12 101 GLU A C 1
ATOM 779 O O . GLU A 1 101 ? -7.763 8.653 18.025 1.00 98.12 101 GLU A O 1
ATOM 784 N N . GLN A 1 102 ? -7.624 8.487 15.789 1.00 98.19 102 GLN A N 1
ATOM 785 C CA . GLN A 1 102 ? -7.023 9.801 15.555 1.00 98.19 102 GLN A CA 1
ATOM 786 C C . GLN A 1 102 ? -7.566 10.415 14.264 1.00 98.19 102 GLN A C 1
ATOM 788 O O . GLN A 1 102 ? -7.866 9.679 13.317 1.00 98.19 102 GLN A O 1
ATOM 793 N N . PRO A 1 103 ? -7.653 11.752 14.171 1.00 97.81 103 PRO A N 1
ATOM 794 C CA . PRO A 1 103 ? -7.839 12.413 12.888 1.00 97.81 103 PRO A CA 1
ATOM 795 C C . PRO A 1 103 ? -6.711 12.027 11.925 1.00 97.81 103 PRO A C 1
ATOM 797 O O . PRO A 1 103 ? -5.537 12.052 12.287 1.00 97.81 103 PRO A O 1
ATOM 800 N N . ALA A 1 104 ? -7.039 11.723 10.671 1.00 96.56 104 ALA A N 1
ATOM 801 C CA . ALA A 1 104 ? -6.060 11.324 9.661 1.00 96.56 104 ALA A CA 1
ATOM 802 C C . ALA A 1 104 ? -4.998 12.402 9.391 1.00 96.56 104 ALA A C 1
ATOM 804 O O . ALA A 1 104 ? -3.884 12.077 8.992 1.00 96.56 104 ALA A O 1
ATOM 805 N N . ALA A 1 105 ? -5.336 13.674 9.618 1.00 96.50 105 ALA A N 1
ATOM 806 C CA . ALA A 1 105 ? -4.412 14.800 9.512 1.00 96.50 105 ALA A CA 1
ATOM 807 C C . ALA A 1 105 ? -3.423 14.903 10.690 1.00 96.50 105 ALA A C 1
ATOM 809 O O . ALA A 1 105 ? -2.427 15.609 10.577 1.00 96.50 105 ALA A O 1
ATOM 810 N N . ALA A 1 106 ? -3.687 14.219 11.807 1.00 97.06 106 ALA A N 1
ATOM 811 C CA . ALA A 1 106 ? -2.853 14.250 13.009 1.00 97.06 106 ALA A CA 1
ATOM 812 C C . ALA A 1 106 ? -1.774 13.153 13.033 1.00 97.06 106 ALA A C 1
ATOM 814 O O . ALA A 1 106 ? -0.997 13.087 13.981 1.00 97.06 106 ALA A O 1
ATOM 815 N N . VAL A 1 107 ? -1.733 12.280 12.020 1.00 97.19 107 VAL A N 1
ATOM 816 C CA . VAL A 1 107 ? -0.798 11.151 11.950 1.00 97.19 107 VAL A CA 1
ATOM 817 C C . VAL A 1 107 ? -0.056 11.123 10.617 1.00 97.19 107 VAL A C 1
ATOM 819 O O . VAL A 1 107 ? -0.607 11.413 9.552 1.00 97.19 107 VAL A O 1
ATOM 822 N N . GLU A 1 108 ? 1.216 10.743 10.668 1.00 96.88 108 GLU A N 1
ATOM 823 C CA . GLU A 1 108 ? 2.061 10.580 9.484 1.00 96.88 108 GLU A CA 1
ATOM 824 C C . GLU A 1 108 ? 1.869 9.174 8.906 1.00 96.88 108 GLU A C 1
ATOM 826 O O . GLU A 1 108 ? 1.877 8.199 9.651 1.00 96.88 108 GLU A O 1
ATOM 831 N N . ALA A 1 109 ? 1.722 9.039 7.585 1.00 96.19 109 ALA A N 1
ATOM 832 C CA . ALA A 1 109 ? 1.682 7.724 6.946 1.00 96.19 109 ALA A CA 1
ATOM 833 C C . ALA A 1 109 ? 3.098 7.202 6.687 1.00 96.19 109 ALA A C 1
ATOM 835 O O . ALA A 1 109 ? 3.932 7.920 6.143 1.00 96.19 109 ALA A O 1
ATOM 836 N N . LEU A 1 110 ? 3.328 5.932 7.005 1.00 97.00 110 LEU A N 1
ATOM 837 C CA . LEU A 1 110 ? 4.594 5.231 6.809 1.00 97.00 110 LEU A CA 1
ATOM 838 C C . LEU A 1 110 ? 4.427 4.112 5.772 1.00 97.00 110 LEU A C 1
ATOM 840 O O . LEU A 1 110 ? 3.311 3.779 5.361 1.00 97.00 110 LEU A O 1
ATOM 844 N N . LEU A 1 111 ? 5.541 3.520 5.334 1.00 96.19 111 LEU A N 1
ATOM 845 C CA . LEU A 1 111 ? 5.493 2.345 4.468 1.00 96.19 111 LEU A CA 1
ATOM 846 C C . LEU A 1 111 ? 4.919 1.154 5.267 1.00 96.19 111 LEU A C 1
ATOM 848 O O . LEU A 1 111 ? 5.478 0.805 6.305 1.00 96.19 111 LEU A O 1
ATOM 852 N N . PRO A 1 112 ? 3.813 0.525 4.827 1.00 95.12 112 PRO A N 1
ATOM 853 C CA . PRO A 1 112 ? 3.095 -0.459 5.642 1.00 95.12 112 PRO A CA 1
ATOM 854 C C . PRO A 1 112 ? 3.723 -1.858 5.632 1.00 95.12 112 PRO A C 1
ATOM 856 O O . PRO A 1 112 ? 3.290 -2.742 6.372 1.00 95.12 112 PRO A O 1
ATOM 859 N N . VAL A 1 113 ? 4.720 -2.078 4.778 1.00 96.81 113 VAL A N 1
ATOM 860 C CA . VAL A 1 113 ? 5.395 -3.360 4.588 1.00 96.81 113 VAL A CA 1
ATOM 861 C C . VAL A 1 113 ? 6.891 -3.142 4.430 1.00 96.81 113 VAL A C 1
ATOM 863 O O . VAL A 1 113 ? 7.328 -2.176 3.806 1.00 96.81 113 VAL A O 1
ATOM 866 N N . HIS A 1 114 ? 7.678 -4.077 4.945 1.00 95.88 114 HIS A N 1
ATOM 867 C CA . HIS A 1 114 ? 9.064 -4.236 4.545 1.00 95.88 114 HIS A CA 1
ATOM 868 C C . HIS A 1 114 ? 9.109 -4.960 3.194 1.00 95.88 114 HIS A C 1
ATOM 870 O O . HIS A 1 114 ? 8.671 -6.108 3.082 1.00 95.88 114 HIS A O 1
ATOM 876 N N . ILE A 1 115 ? 9.631 -4.299 2.164 1.00 95.94 115 ILE A N 1
ATOM 877 C CA . ILE A 1 115 ? 9.693 -4.848 0.807 1.00 95.94 115 ILE A CA 1
ATOM 878 C C . ILE A 1 115 ? 10.997 -5.632 0.666 1.00 95.94 115 ILE A C 1
ATOM 880 O O . ILE A 1 115 ? 12.072 -5.040 0.644 1.00 95.94 115 ILE A O 1
ATOM 884 N N . GLY A 1 116 ? 10.895 -6.963 0.597 1.00 94.12 116 GLY A N 1
ATOM 885 C CA . GLY A 1 116 ? 12.041 -7.824 0.286 1.00 94.12 116 GLY A CA 1
ATOM 886 C C . GLY A 1 116 ? 12.445 -7.675 -1.178 1.00 94.12 116 GLY A C 1
ATOM 887 O O . GLY A 1 116 ? 13.528 -7.181 -1.479 1.00 94.12 116 GLY A O 1
ATOM 888 N N . ASP A 1 117 ? 11.512 -8.003 -2.070 1.00 94.06 117 ASP A N 1
ATOM 889 C CA . ASP A 1 117 ? 11.680 -7.911 -3.517 1.00 94.06 117 ASP A CA 1
ATOM 890 C C . ASP A 1 117 ? 10.595 -7.035 -4.145 1.00 94.06 117 ASP A C 1
ATOM 892 O O . ASP A 1 117 ? 9.440 -7.025 -3.716 1.00 94.06 117 ASP A O 1
ATOM 896 N N . TYR A 1 118 ? 10.980 -6.311 -5.193 1.00 94.94 118 TYR A N 1
ATOM 897 C CA . TYR A 1 118 ? 10.090 -5.520 -6.039 1.00 94.94 118 TYR A CA 1
ATOM 898 C C . TYR A 1 118 ? 10.256 -6.002 -7.482 1.00 94.94 118 TYR A C 1
ATOM 900 O O . TYR A 1 118 ? 11.374 -6.076 -7.989 1.00 94.94 118 TYR A O 1
ATOM 908 N N . THR A 1 119 ? 9.146 -6.346 -8.132 1.00 96.25 119 THR A N 1
ATOM 909 C CA . THR A 1 119 ? 9.104 -6.744 -9.544 1.00 96.25 119 THR A CA 1
ATOM 910 C C . THR A 1 119 ? 8.149 -5.820 -10.276 1.00 96.25 119 THR A C 1
ATOM 912 O O . THR A 1 119 ? 7.030 -5.615 -9.807 1.00 96.25 119 THR A O 1
ATOM 915 N N . ASP A 1 120 ? 8.596 -5.297 -11.412 1.00 96.06 120 ASP A N 1
ATOM 916 C CA . ASP A 1 120 ? 7.778 -4.494 -12.312 1.00 96.06 120 ASP A CA 1
ATOM 917 C C . ASP A 1 120 ? 7.423 -5.305 -13.564 1.00 96.06 120 ASP A C 1
ATOM 919 O O . ASP A 1 120 ? 8.277 -5.983 -14.149 1.00 96.06 120 ASP A O 1
ATOM 923 N N . PHE A 1 121 ? 6.153 -5.250 -13.958 1.00 97.06 121 PHE A N 1
ATOM 924 C CA . PHE A 1 121 ? 5.610 -5.968 -15.102 1.00 97.06 121 PHE A CA 1
ATOM 925 C C . PHE A 1 121 ? 5.236 -5.014 -16.228 1.00 97.06 121 PHE A C 1
ATOM 927 O O . PHE A 1 121 ? 4.536 -4.022 -16.063 1.00 97.06 121 PHE A O 1
ATOM 934 N N . TYR A 1 122 ? 5.561 -5.425 -17.445 1.00 95.56 122 TYR A N 1
ATOM 935 C CA . TYR A 1 122 ? 5.292 -4.685 -18.664 1.00 95.56 122 TYR A CA 1
ATOM 936 C C . TYR A 1 122 ? 3.948 -5.073 -19.299 1.00 95.56 122 TYR A C 1
ATOM 938 O O . TYR A 1 122 ? 3.870 -5.386 -20.485 1.00 95.56 122 TYR A O 1
ATOM 946 N N . ALA A 1 123 ? 2.879 -5.106 -18.499 1.00 94.81 123 ALA A N 1
ATOM 947 C CA . ALA A 1 123 ? 1.626 -5.786 -18.851 1.00 94.81 123 ALA A CA 1
ATOM 948 C C . ALA A 1 123 ? 0.607 -4.939 -19.648 1.00 94.81 123 ALA A C 1
ATOM 950 O O . ALA A 1 123 ? -0.417 -5.456 -20.097 1.00 94.81 123 ALA A O 1
ATOM 951 N N . SER A 1 124 ? 0.857 -3.643 -19.866 1.00 96.94 124 SER A N 1
ATOM 952 C CA . SER A 1 124 ? -0.043 -2.785 -20.652 1.00 96.94 124 SER A CA 1
ATOM 953 C C . SER A 1 124 ? 0.288 -2.839 -22.145 1.00 96.94 124 SER A C 1
ATOM 955 O O . SER A 1 124 ? 1.299 -2.293 -22.588 1.00 96.94 124 SER A O 1
ATOM 957 N N . ARG A 1 125 ? -0.599 -3.444 -22.949 1.00 96.25 125 ARG A N 1
ATOM 958 C CA . ARG A 1 125 ? -0.415 -3.569 -24.409 1.00 96.25 125 ARG A CA 1
ATOM 959 C C . ARG A 1 125 ? -0.243 -2.220 -25.091 1.00 96.25 125 ARG A C 1
ATOM 961 O O . ARG A 1 125 ? 0.609 -2.080 -25.966 1.00 96.25 125 ARG A O 1
ATOM 968 N N . GLN A 1 126 ? -1.051 -1.233 -24.707 1.00 96.94 126 GLN A N 1
ATOM 969 C CA . GLN A 1 126 ? -0.993 0.090 -25.322 1.00 96.94 126 GLN A CA 1
ATOM 970 C C . GLN A 1 126 ? 0.312 0.800 -24.969 1.00 96.94 126 GLN A C 1
ATOM 972 O O . GLN A 1 126 ? 0.947 1.374 -25.849 1.00 96.94 126 GLN A O 1
ATOM 977 N N . HIS A 1 127 ? 0.742 0.717 -23.708 1.00 95.50 127 HIS A N 1
ATOM 978 C CA . HIS A 1 127 ? 2.032 1.255 -23.291 1.00 95.50 127 HIS A CA 1
ATOM 979 C C . HIS A 1 127 ? 3.181 0.575 -24.056 1.00 95.50 127 HIS A C 1
ATOM 981 O O . HIS A 1 127 ? 3.999 1.263 -24.664 1.00 95.50 127 HIS A O 1
ATOM 987 N N . ALA A 1 128 ? 3.174 -0.761 -24.130 1.00 94.81 128 ALA A N 1
ATOM 988 C CA . ALA A 1 128 ? 4.158 -1.548 -24.869 1.00 94.81 128 ALA A CA 1
ATOM 989 C C . ALA A 1 128 ? 4.230 -1.195 -26.359 1.00 94.81 128 ALA A C 1
ATOM 991 O O . ALA A 1 128 ? 5.314 -1.041 -26.922 1.00 94.81 128 ALA A O 1
ATOM 992 N N . THR A 1 129 ? 3.069 -1.008 -26.984 1.00 94.69 129 THR A N 1
ATOM 993 C CA . THR A 1 129 ? 2.962 -0.610 -28.390 1.00 94.69 129 THR A CA 1
ATOM 994 C C . THR A 1 129 ? 3.487 0.811 -28.590 1.00 94.69 129 THR A C 1
ATOM 996 O O . THR A 1 129 ? 4.314 1.036 -29.466 1.00 94.69 129 THR A O 1
ATOM 999 N N . ASN A 1 130 ? 3.078 1.766 -27.748 1.00 95.75 130 ASN A N 1
ATOM 1000 C CA . ASN A 1 130 ? 3.502 3.165 -27.852 1.00 95.75 130 ASN A CA 1
ATOM 1001 C C . ASN A 1 130 ? 5.016 3.322 -27.706 1.00 95.75 130 ASN A C 1
ATOM 1003 O O . ASN A 1 130 ? 5.638 3.996 -28.522 1.00 95.75 130 ASN A O 1
ATOM 1007 N N . VAL A 1 131 ? 5.613 2.677 -26.701 1.00 92.12 131 VAL A N 1
ATOM 1008 C CA . VAL A 1 131 ? 7.072 2.664 -26.536 1.00 92.12 131 VAL A CA 1
ATOM 1009 C C . VAL A 1 131 ? 7.724 1.966 -27.728 1.00 92.12 131 VAL A C 1
ATOM 1011 O O . VAL A 1 131 ? 8.682 2.488 -28.287 1.00 92.12 131 VAL A O 1
ATOM 1014 N N . GLY A 1 132 ? 7.184 0.829 -28.172 1.00 91.38 132 GLY A N 1
ATOM 1015 C CA . GLY A 1 132 ? 7.670 0.108 -29.346 1.00 91.38 132 GLY A CA 1
ATOM 1016 C C . GLY A 1 132 ? 7.770 0.977 -30.600 1.00 91.38 132 GLY A C 1
ATOM 1017 O O . GLY A 1 132 ? 8.830 1.010 -31.217 1.00 91.38 132 GLY A O 1
ATOM 1018 N N . MET A 1 133 ? 6.720 1.741 -30.915 1.00 93.38 133 MET A N 1
ATOM 1019 C CA . MET A 1 133 ? 6.669 2.657 -32.066 1.00 93.38 133 MET A CA 1
ATOM 1020 C C . MET A 1 133 ? 7.706 3.788 -32.008 1.00 93.38 133 MET A C 1
ATOM 1022 O O . MET A 1 133 ? 8.065 4.343 -33.040 1.00 93.38 133 MET A O 1
ATOM 1026 N N . MET A 1 134 ? 8.199 4.157 -30.819 1.00 88.88 134 MET A N 1
ATOM 1027 C CA . MET A 1 134 ? 9.251 5.176 -30.691 1.00 88.88 134 MET A CA 1
ATOM 1028 C C . MET A 1 134 ? 10.639 4.645 -31.070 1.00 88.88 134 MET A C 1
ATOM 1030 O O . MET A 1 134 ? 11.525 5.436 -31.389 1.00 88.88 134 MET A O 1
ATOM 1034 N N . PHE A 1 135 ? 10.848 3.327 -31.006 1.00 83.19 135 PHE A N 1
ATOM 1035 C CA . PHE A 1 135 ? 12.152 2.687 -31.222 1.00 83.19 135 PHE A CA 1
ATOM 1036 C C . PHE A 1 135 ? 12.203 1.782 -32.456 1.00 83.19 135 PHE A C 1
ATOM 1038 O O . PHE A 1 135 ? 13.292 1.429 -32.907 1.00 83.19 135 PHE A O 1
ATOM 1045 N N . ARG A 1 136 ? 11.047 1.350 -32.958 1.00 87.38 136 ARG A N 1
ATOM 1046 C CA . ARG A 1 136 ? 10.890 0.366 -34.030 1.00 87.38 136 ARG A CA 1
ATOM 1047 C C . ARG A 1 136 ? 9.806 0.818 -34.999 1.00 87.38 136 ARG A C 1
ATOM 1049 O O . ARG A 1 136 ? 9.067 1.761 -34.734 1.00 87.38 136 ARG A O 1
ATOM 1056 N N . ASP A 1 137 ? 9.712 0.098 -36.108 1.00 84.81 137 ASP A N 1
ATOM 1057 C CA . ASP A 1 137 ? 8.595 0.220 -37.033 1.00 84.81 137 ASP A CA 1
ATOM 1058 C C . ASP A 1 137 ? 7.247 -0.066 -36.325 1.00 84.81 137 ASP A C 1
ATOM 1060 O O . ASP A 1 137 ? 7.185 -1.005 -35.517 1.00 84.81 137 ASP A O 1
ATOM 1064 N N . PRO A 1 138 ? 6.174 0.706 -36.599 1.00 86.56 138 PRO A N 1
ATOM 1065 C CA . PRO A 1 138 ? 4.885 0.517 -35.942 1.00 86.56 138 PRO A CA 1
ATOM 1066 C C . PRO A 1 138 ? 4.252 -0.866 -36.102 1.00 86.56 138 PRO A C 1
ATOM 1068 O O . PRO A 1 138 ? 3.608 -1.343 -35.166 1.00 86.56 138 PRO A O 1
ATOM 1071 N N . GLU A 1 139 ? 4.471 -1.542 -37.229 1.00 87.81 139 GLU A N 1
ATOM 1072 C CA . GLU A 1 139 ? 3.971 -2.899 -37.482 1.00 87.81 139 GLU A CA 1
ATOM 1073 C C . GLU A 1 139 ? 4.682 -3.935 -36.597 1.00 87.81 139 GLU A C 1
ATOM 1075 O O . GLU A 1 139 ? 4.133 -4.995 -36.300 1.00 87.81 139 GLU A O 1
ATOM 1080 N N . ASN A 1 140 ? 5.876 -3.596 -36.100 1.00 89.94 140 ASN A N 1
ATOM 1081 C CA . ASN A 1 140 ? 6.733 -4.436 -35.261 1.00 89.94 140 ASN A CA 1
ATOM 1082 C C . ASN A 1 140 ? 6.958 -3.829 -33.862 1.00 89.94 140 ASN A C 1
ATOM 1084 O O . ASN A 1 140 ? 7.990 -4.051 -33.215 1.00 89.94 140 ASN A O 1
ATOM 1088 N N . ALA A 1 141 ? 6.000 -3.030 -33.380 1.00 91.50 141 ALA A N 1
ATOM 1089 C CA . ALA A 1 141 ? 6.117 -2.328 -32.105 1.00 91.50 141 ALA A CA 1
ATOM 1090 C C . ALA A 1 141 ? 6.285 -3.294 -30.915 1.00 91.50 141 ALA A C 1
ATOM 1092 O O . ALA A 1 141 ? 7.146 -3.080 -30.051 1.00 91.50 141 ALA A O 1
ATOM 1093 N N . LEU A 1 142 ? 5.504 -4.378 -30.886 1.00 93.44 142 LEU A N 1
ATOM 1094 C CA . LEU A 1 142 ? 5.588 -5.416 -29.859 1.00 93.44 142 LEU A CA 1
ATOM 1095 C C . LEU A 1 142 ? 6.640 -6.463 -30.225 1.00 93.44 142 LEU A C 1
ATOM 1097 O O . LEU A 1 142 ? 6.674 -6.966 -31.344 1.00 93.44 142 LEU A O 1
ATOM 1101 N N . LEU A 1 143 ? 7.471 -6.831 -29.251 1.00 91.25 143 LEU A N 1
ATOM 1102 C CA . LEU A 1 143 ? 8.376 -7.966 -29.407 1.00 91.25 143 LEU A CA 1
ATOM 1103 C C . LEU A 1 143 ? 7.587 -9.287 -29.377 1.00 91.25 143 LEU A C 1
ATOM 1105 O O . LEU A 1 143 ? 6.586 -9.365 -28.659 1.00 91.25 143 LEU A O 1
ATOM 1109 N N . PRO A 1 144 ? 8.047 -10.342 -30.083 1.00 93.75 144 PRO A N 1
ATOM 1110 C CA . PRO A 1 144 ? 7.302 -11.597 -30.200 1.00 93.75 144 PRO A CA 1
ATOM 1111 C C . PRO A 1 144 ? 6.904 -12.218 -28.856 1.00 93.75 144 PRO A C 1
ATOM 1113 O O . PRO A 1 144 ? 5.789 -12.698 -28.703 1.00 93.75 144 PRO A O 1
ATOM 1116 N N . ASN A 1 145 ? 7.782 -12.163 -27.852 1.00 94.50 145 ASN A N 1
ATOM 1117 C CA . ASN A 1 145 ? 7.540 -12.757 -26.535 1.00 94.50 145 ASN A CA 1
ATOM 1118 C C . ASN A 1 145 ? 6.424 -12.073 -25.725 1.00 94.50 145 ASN A C 1
ATOM 1120 O O . ASN A 1 145 ? 5.862 -12.708 -24.836 1.00 94.50 145 ASN A O 1
ATOM 1124 N N . TRP A 1 146 ? 6.090 -10.813 -26.018 1.00 96.69 146 TRP A N 1
ATOM 1125 C CA . TRP A 1 146 ? 5.191 -10.006 -25.188 1.00 96.69 146 TRP A CA 1
ATOM 1126 C C . TRP A 1 146 ? 3.775 -10.592 -25.095 1.00 96.69 146 TRP A C 1
ATOM 1128 O O . TRP A 1 146 ? 3.132 -10.504 -24.056 1.00 96.69 146 TRP A O 1
ATOM 1138 N N . LEU A 1 147 ? 3.297 -11.236 -26.166 1.00 95.31 147 LEU A N 1
ATOM 1139 C CA . LEU A 1 147 ? 1.978 -11.882 -26.195 1.00 95.31 147 LEU A CA 1
ATOM 1140 C C . LEU A 1 147 ? 1.969 -13.293 -25.585 1.00 95.31 147 LEU A C 1
ATOM 1142 O O . LEU A 1 147 ? 0.904 -13.896 -25.475 1.00 95.31 147 LEU A O 1
ATOM 1146 N N . HIS A 1 148 ? 3.133 -13.829 -25.210 1.00 96.38 148 HIS A N 1
ATOM 1147 C CA . HIS A 1 148 ? 3.280 -15.210 -24.745 1.00 96.38 148 HIS A CA 1
ATOM 1148 C C . HIS A 1 148 ? 3.629 -15.324 -23.262 1.00 96.38 148 HIS A C 1
ATOM 1150 O O . HIS A 1 148 ? 3.424 -16.383 -22.675 1.00 96.38 148 HIS A O 1
ATOM 1156 N N . LEU A 1 149 ? 4.148 -14.259 -22.650 1.00 95.69 149 LEU A N 1
ATOM 1157 C CA . LEU A 1 149 ? 4.436 -14.213 -21.220 1.00 95.69 149 LEU A CA 1
ATOM 1158 C C . LEU A 1 149 ? 4.332 -12.780 -20.683 1.00 95.69 149 LEU A C 1
ATOM 1160 O O . LEU A 1 149 ? 4.616 -11.832 -21.420 1.00 95.69 149 LEU A O 1
ATOM 1164 N N . PRO A 1 150 ? 3.968 -12.599 -19.400 1.00 94.38 150 PRO A N 1
ATOM 1165 C CA . PRO A 1 150 ? 3.987 -11.291 -18.762 1.00 94.38 150 PRO A CA 1
ATOM 1166 C C . PRO A 1 150 ? 5.441 -10.873 -18.521 1.00 94.38 150 PRO A C 1
ATOM 1168 O O . PRO A 1 150 ? 6.056 -11.249 -17.526 1.00 94.38 150 PRO A O 1
ATOM 1171 N N . VAL A 1 151 ? 6.013 -10.131 -19.471 1.00 96.12 151 VAL A N 1
ATOM 1172 C CA . VAL A 1 151 ? 7.398 -9.651 -19.379 1.00 96.12 151 VAL A CA 1
ATOM 1173 C C . VAL A 1 151 ? 7.535 -8.799 -18.120 1.00 96.12 151 VAL A C 1
ATOM 1175 O O . VAL A 1 151 ? 6.718 -7.913 -17.888 1.00 96.12 151 VAL A O 1
ATOM 1178 N N . GLY A 1 152 ? 8.570 -9.045 -17.325 1.00 94.81 152 GLY A N 1
ATOM 1179 C CA . GLY A 1 152 ? 8.850 -8.289 -16.110 1.00 94.81 152 GLY A CA 1
ATOM 1180 C C . GLY A 1 152 ? 10.323 -8.358 -15.733 1.00 94.81 152 GLY A C 1
ATOM 1181 O O . GLY A 1 152 ? 11.093 -9.116 -16.327 1.00 94.81 152 GLY A O 1
ATOM 1182 N N . TYR A 1 153 ? 10.723 -7.535 -14.772 1.00 92.25 153 TYR A N 1
ATOM 1183 C CA . TYR A 1 153 ? 12.101 -7.439 -14.299 1.00 92.25 153 TYR A CA 1
ATOM 1184 C C . TYR A 1 153 ? 12.145 -7.038 -12.821 1.00 92.25 153 TYR A C 1
ATOM 1186 O O . TYR A 1 153 ? 11.197 -6.469 -12.279 1.00 92.25 153 TYR A O 1
ATOM 1194 N N . HIS A 1 154 ? 13.262 -7.336 -12.156 1.00 93.94 154 HIS A N 1
ATOM 1195 C CA . HIS A 1 154 ? 13.471 -6.926 -10.771 1.00 93.94 154 HIS A CA 1
ATOM 1196 C C . HIS A 1 154 ? 13.743 -5.424 -10.695 1.00 93.94 154 HIS A C 1
ATOM 1198 O O . HIS A 1 154 ? 14.701 -4.919 -11.286 1.00 93.94 154 HIS A O 1
ATOM 1204 N N . GLY A 1 155 ? 12.909 -4.720 -9.940 1.00 91.56 155 GLY A N 1
ATOM 1205 C CA . GLY A 1 155 ? 13.149 -3.341 -9.556 1.00 91.56 155 GLY A CA 1
ATOM 1206 C C . GLY A 1 155 ? 14.005 -3.245 -8.292 1.00 91.56 155 GLY A C 1
ATOM 1207 O O . GLY A 1 155 ? 14.501 -4.234 -7.748 1.00 91.56 155 GLY A O 1
ATOM 1208 N N . ARG A 1 156 ? 14.190 -2.021 -7.791 1.00 92.75 156 ARG A N 1
ATOM 1209 C CA . ARG A 1 156 ? 14.984 -1.765 -6.585 1.00 92.75 156 ARG A CA 1
ATOM 1210 C C . ARG A 1 156 ? 14.088 -1.538 -5.366 1.00 92.75 156 ARG A C 1
ATOM 1212 O O . ARG A 1 156 ? 13.573 -0.445 -5.173 1.00 92.75 156 ARG A O 1
ATOM 1219 N N . ALA A 1 157 ? 13.962 -2.544 -4.501 1.00 93.69 157 ALA A N 1
ATOM 1220 C CA . ALA A 1 157 ? 13.150 -2.442 -3.281 1.00 93.69 157 ALA A CA 1
ATOM 1221 C C . ALA A 1 157 ? 13.594 -1.293 -2.350 1.00 93.69 157 ALA A C 1
ATOM 1223 O O . ALA A 1 157 ? 12.762 -0.581 -1.797 1.00 93.69 157 ALA A O 1
ATOM 1224 N N . SER A 1 158 ? 14.907 -1.051 -2.235 1.00 92.81 158 SER A N 1
ATOM 1225 C CA . SER A 1 158 ? 15.467 -0.041 -1.321 1.00 92.81 158 SER A CA 1
ATOM 1226 C C . SER A 1 158 ? 15.120 1.412 -1.668 1.00 92.81 158 SER A C 1
ATOM 1228 O O . SER A 1 158 ? 15.407 2.300 -0.873 1.00 92.81 158 SER A O 1
ATOM 1230 N N . THR A 1 159 ? 14.594 1.681 -2.865 1.00 92.50 159 THR A N 1
ATOM 1231 C CA . THR A 1 159 ? 14.204 3.030 -3.307 1.00 92.50 159 THR A CA 1
ATOM 1232 C C . THR A 1 159 ? 12.692 3.211 -3.359 1.00 92.50 159 THR A C 1
ATOM 1234 O O . THR A 1 159 ? 12.229 4.261 -3.802 1.00 92.50 159 THR A O 1
ATOM 1237 N N . VAL A 1 160 ? 11.920 2.223 -2.894 1.00 95.25 160 VAL A N 1
ATOM 1238 C CA . VAL A 1 160 ? 10.475 2.372 -2.740 1.00 95.25 160 VAL A CA 1
ATOM 1239 C C . VAL A 1 160 ? 10.185 3.226 -1.509 1.00 95.25 160 VAL A C 1
ATOM 1241 O O . VAL A 1 160 ? 10.546 2.865 -0.391 1.00 95.25 160 VAL A O 1
ATOM 1244 N N . ALA A 1 161 ? 9.513 4.357 -1.716 1.00 93.81 161 ALA A N 1
ATOM 1245 C CA . ALA A 1 161 ? 9.187 5.310 -0.657 1.00 93.81 161 ALA A CA 1
ATOM 1246 C C . ALA A 1 161 ? 7.677 5.551 -0.536 1.00 93.81 161 ALA A C 1
ATOM 1248 O O . ALA A 1 161 ? 6.922 5.370 -1.493 1.00 93.81 161 ALA A O 1
ATOM 1249 N N . VAL A 1 162 ? 7.223 5.994 0.638 1.00 95.06 162 VAL A N 1
ATOM 1250 C CA . VAL A 1 162 ? 5.820 6.365 0.861 1.00 95.06 162 VAL A CA 1
ATOM 1251 C C . VAL A 1 162 ? 5.466 7.665 0.121 1.00 95.06 162 VAL A C 1
ATOM 1253 O O . VAL A 1 162 ? 6.299 8.537 -0.132 1.00 95.06 162 VAL A O 1
ATOM 1256 N N . SER A 1 163 ? 4.202 7.806 -0.268 1.00 93.06 163 SER A N 1
ATOM 1257 C CA . SER A 1 163 ? 3.655 9.032 -0.849 1.00 93.06 163 SER A CA 1
ATOM 1258 C C . SER A 1 163 ? 3.979 10.253 0.013 1.00 93.06 163 SER A C 1
ATOM 1260 O O . SER A 1 163 ? 3.682 10.265 1.205 1.00 93.06 163 SER A O 1
ATOM 1262 N N . GLY A 1 164 ? 4.490 11.308 -0.625 1.00 92.00 164 GLY A N 1
ATOM 1263 C CA . GLY A 1 164 ? 4.914 12.556 0.022 1.00 92.00 164 GLY A CA 1
ATOM 1264 C C . GLY A 1 164 ? 6.434 12.719 0.167 1.00 92.00 164 GLY A C 1
ATOM 1265 O O . GLY A 1 164 ? 6.892 13.841 0.303 1.00 92.00 164 GLY A O 1
ATOM 1266 N N . THR A 1 165 ? 7.236 11.652 0.064 1.00 93.38 165 THR A N 1
ATOM 1267 C CA . THR A 1 165 ? 8.710 11.727 0.213 1.00 93.38 165 THR A CA 1
ATOM 1268 C C . THR A 1 165 ? 9.408 12.320 -1.011 1.00 93.38 165 THR A C 1
ATOM 1270 O O . THR A 1 165 ? 9.415 11.643 -2.015 1.00 93.38 165 THR A O 1
ATOM 1273 N N . ASP A 1 166 ? 10.027 13.495 -1.024 1.00 93.62 166 ASP A N 1
ATOM 1274 C CA . ASP A 1 166 ? 10.607 14.094 -2.253 1.00 93.62 166 ASP A CA 1
ATOM 1275 C C . ASP A 1 166 ? 11.472 13.163 -3.146 1.00 93.62 166 ASP A C 1
ATOM 1277 O O . ASP A 1 166 ? 12.248 12.344 -2.658 1.00 93.62 166 ASP A O 1
ATOM 1281 N N . VAL A 1 167 ? 11.346 13.294 -4.482 1.00 90.31 167 VAL A N 1
ATOM 1282 C CA . VAL A 1 167 ? 12.231 12.602 -5.447 1.00 90.31 167 VAL A CA 1
ATOM 1283 C C . VAL A 1 167 ? 13.314 13.577 -5.868 1.00 90.31 167 VAL A C 1
ATOM 1285 O O . VAL A 1 167 ? 13.031 14.599 -6.495 1.00 90.31 167 VAL A O 1
ATOM 1288 N N . VAL A 1 168 ? 14.566 13.232 -5.588 1.00 92.12 168 VAL A N 1
ATOM 1289 C CA . VAL A 1 168 ? 15.708 14.005 -6.071 1.00 92.12 168 VAL A CA 1
ATOM 1290 C C . VAL A 1 168 ? 15.953 13.666 -7.538 1.00 92.12 168 VAL A C 1
ATOM 1292 O O . VAL A 1 168 ? 16.081 12.498 -7.904 1.00 92.12 168 VAL A O 1
ATOM 1295 N N . ARG A 1 169 ? 16.044 14.691 -8.392 1.00 94.19 169 ARG A N 1
ATOM 1296 C CA . ARG A 1 169 ? 16.416 14.511 -9.802 1.00 94.19 169 ARG A CA 1
ATOM 1297 C C . ARG A 1 169 ? 17.797 13.843 -9.880 1.00 94.19 169 ARG A C 1
ATOM 1299 O O . ARG A 1 169 ? 18.766 14.438 -9.407 1.00 94.19 169 ARG A O 1
ATOM 1306 N N . PRO A 1 170 ? 17.921 12.660 -10.503 1.00 91.19 170 PRO A N 1
ATOM 1307 C CA . PRO A 1 170 ? 19.190 11.961 -10.559 1.00 91.19 170 PRO A CA 1
ATOM 1308 C C . PRO A 1 170 ? 20.143 12.635 -11.548 1.00 91.19 170 PRO A C 1
ATOM 1310 O O . PRO A 1 170 ? 19.741 13.095 -12.625 1.00 91.19 170 PRO A O 1
ATOM 1313 N N . ASN A 1 171 ? 21.425 12.635 -11.191 1.00 91.44 171 ASN A N 1
ATOM 1314 C CA . ASN A 1 171 ? 22.523 12.872 -12.121 1.00 91.44 171 ASN A CA 1
ATOM 1315 C C . ASN A 1 171 ? 22.988 11.536 -12.710 1.00 91.44 171 ASN A C 1
ATOM 1317 O O . ASN A 1 171 ? 22.933 10.506 -12.043 1.00 91.44 171 ASN A O 1
ATOM 1321 N N . GLY A 1 172 ? 23.474 11.553 -13.945 1.00 89.38 172 GLY A N 1
ATOM 1322 C CA . GLY A 1 172 ? 23.986 10.360 -14.608 1.00 89.38 172 GLY A CA 1
ATOM 1323 C C . GLY A 1 172 ? 24.648 10.675 -15.942 1.00 89.38 172 GLY A C 1
ATOM 1324 O O . GLY A 1 172 ? 24.746 11.835 -16.350 1.00 89.38 172 GLY A O 1
ATOM 1325 N N . GLN A 1 173 ? 25.125 9.629 -16.615 1.00 90.00 173 GLN A N 1
ATOM 1326 C CA . GLN A 1 173 ? 25.726 9.744 -17.942 1.00 90.00 173 GLN A CA 1
ATOM 1327 C C . GLN A 1 173 ? 24.644 9.859 -19.015 1.00 90.00 173 GLN A C 1
ATOM 1329 O O . GLN A 1 173 ? 23.779 8.992 -19.130 1.00 90.00 173 GLN A O 1
ATOM 1334 N N . ARG A 1 174 ? 24.728 10.894 -19.848 1.00 87.25 174 ARG A N 1
ATOM 1335 C CA . ARG A 1 174 ? 23.858 11.093 -21.010 1.00 87.25 174 ARG A CA 1
ATOM 1336 C C . ARG A 1 174 ? 24.686 11.325 -22.265 1.00 87.25 174 ARG A C 1
ATOM 1338 O O . ARG A 1 174 ? 25.747 11.933 -22.193 1.00 87.25 174 ARG A O 1
ATOM 1345 N N . LYS A 1 175 ? 24.188 10.875 -23.413 1.00 85.44 175 LYS A N 1
ATOM 1346 C CA . LYS A 1 175 ? 24.789 11.150 -24.722 1.00 85.44 175 LYS A CA 1
ATOM 1347 C C . LYS A 1 175 ? 23.684 11.564 -25.686 1.00 85.44 175 LYS A C 1
ATOM 1349 O O . LYS A 1 175 ? 22.849 10.744 -26.058 1.00 85.44 175 LYS A O 1
ATOM 1354 N N . GLY A 1 176 ? 23.643 12.844 -26.031 1.00 83.31 176 GLY A N 1
ATOM 1355 C CA . GLY A 1 176 ? 22.776 13.364 -27.079 1.00 83.31 176 GLY A CA 1
ATOM 1356 C C . GLY A 1 176 ? 23.217 12.889 -28.471 1.00 83.31 176 GLY A C 1
ATOM 1357 O O . GLY A 1 176 ? 24.354 12.445 -28.633 1.00 83.31 176 GLY A O 1
ATOM 1358 N N . PRO A 1 177 ? 22.352 13.010 -29.497 1.00 83.19 177 PRO A N 1
ATOM 1359 C CA . PRO A 1 177 ? 22.665 12.565 -30.861 1.00 83.19 177 PRO A CA 1
ATOM 1360 C C . PRO A 1 177 ? 23.935 13.195 -31.450 1.00 83.19 177 PRO A C 1
ATOM 1362 O O . PRO A 1 177 ? 24.635 12.549 -32.221 1.00 83.19 177 PRO A O 1
ATOM 1365 N N . ASN A 1 178 ? 24.240 14.432 -31.046 1.00 86.81 178 ASN A N 1
ATOM 1366 C CA . ASN A 1 178 ? 25.375 15.215 -31.539 1.00 86.81 178 ASN A CA 1
ATOM 1367 C C . ASN A 1 178 ? 26.531 15.307 -30.528 1.00 86.81 178 ASN A C 1
ATOM 1369 O O . ASN A 1 178 ? 27.520 15.985 -30.798 1.00 86.81 178 ASN A O 1
ATOM 1373 N N . ASP A 1 179 ? 26.411 14.673 -29.356 1.00 86.06 179 ASP A N 1
ATOM 1374 C CA . ASP A 1 179 ? 27.454 14.751 -28.335 1.00 86.06 179 ASP A CA 1
ATOM 1375 C C . ASP A 1 179 ? 28.651 13.874 -28.758 1.00 86.06 179 ASP A C 1
ATOM 1377 O O . ASP A 1 179 ? 28.468 12.675 -29.017 1.00 86.06 179 ASP A O 1
ATOM 1381 N N . PRO A 1 180 ? 29.888 14.414 -28.787 1.00 91.31 180 PRO A N 1
ATOM 1382 C CA . PRO A 1 180 ? 31.064 13.650 -29.211 1.00 91.31 180 PRO A CA 1
ATOM 1383 C C . PRO A 1 180 ? 31.406 12.512 -28.233 1.00 91.31 180 PRO A C 1
ATOM 1385 O O . PRO A 1 180 ? 31.959 11.491 -28.637 1.00 91.31 180 PRO A O 1
ATOM 1388 N N . ALA A 1 181 ? 31.036 12.655 -26.956 1.00 92.12 181 ALA A N 1
ATOM 1389 C CA . ALA A 1 181 ? 31.183 11.657 -25.898 1.00 92.12 181 ALA A CA 1
ATOM 1390 C C . ALA A 1 181 ? 30.064 11.825 -24.844 1.00 92.12 181 ALA A C 1
ATOM 1392 O O . ALA A 1 181 ? 29.458 12.896 -24.781 1.00 92.12 181 ALA A O 1
ATOM 1393 N N . PRO A 1 182 ? 29.766 10.805 -24.013 1.00 90.50 182 PRO A N 1
ATOM 1394 C CA . PRO A 1 182 ? 28.828 10.957 -22.903 1.00 90.50 182 PRO A CA 1
ATOM 1395 C C . PRO A 1 182 ? 29.258 12.061 -21.927 1.00 90.50 182 PRO A C 1
ATOM 1397 O O . PRO A 1 182 ? 30.433 12.177 -21.588 1.00 90.50 182 PRO A O 1
ATOM 1400 N N . VAL A 1 183 ? 28.290 12.822 -21.424 1.00 90.69 183 VAL A N 1
ATOM 1401 C CA . VAL A 1 183 ? 28.479 13.858 -20.402 1.00 90.69 183 VAL A CA 1
ATOM 1402 C C . VAL A 1 183 ? 27.764 13.471 -19.109 1.00 90.69 183 VAL A C 1
ATOM 1404 O O . VAL A 1 183 ? 26.714 12.826 -19.142 1.00 90.69 183 VAL A O 1
ATOM 1407 N N . PHE A 1 184 ? 28.316 13.864 -17.960 1.00 91.56 184 PHE A N 1
ATOM 1408 C CA . PHE A 1 184 ? 27.681 13.668 -16.655 1.00 91.56 184 PHE A CA 1
ATOM 1409 C C . PHE A 1 184 ? 26.884 14.910 -16.248 1.00 91.56 184 PHE A C 1
ATOM 1411 O O . PHE A 1 184 ? 27.376 16.032 -16.356 1.00 91.56 184 PHE A O 1
ATOM 1418 N N . GLY A 1 185 ? 25.657 14.719 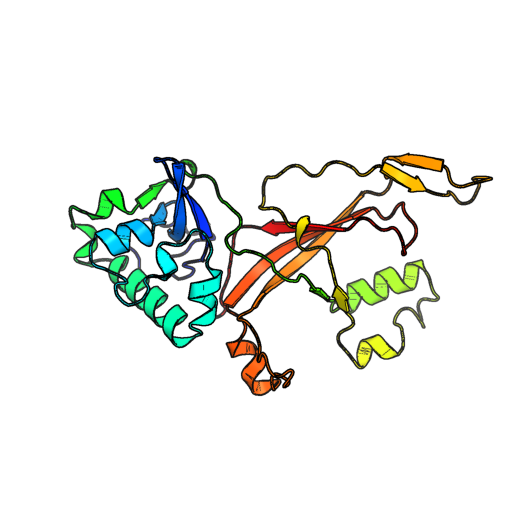-15.769 1.00 92.12 185 GLY A N 1
ATOM 1419 C CA . GLY A 1 185 ? 24.828 15.814 -15.272 1.00 92.12 185 GLY A CA 1
ATOM 1420 C C . GLY A 1 185 ? 23.389 15.389 -14.984 1.00 92.12 185 GLY A C 1
ATOM 1421 O O . GLY A 1 185 ? 23.079 14.196 -15.051 1.00 92.12 185 GLY A O 1
ATOM 1422 N N . PRO A 1 186 ? 22.498 16.345 -14.675 1.00 92.69 186 PRO A N 1
ATOM 1423 C CA . PRO A 1 186 ? 21.118 16.040 -14.321 1.00 92.69 186 PRO A CA 1
ATOM 1424 C C . PRO A 1 186 ? 20.352 15.425 -15.492 1.00 92.69 186 PRO A C 1
ATOM 1426 O O . PRO A 1 186 ? 20.531 15.812 -16.650 1.00 92.69 186 PRO A O 1
ATOM 1429 N N . SER A 1 187 ? 19.450 14.492 -15.178 1.00 91.00 187 SER A N 1
ATOM 1430 C CA . SER A 1 187 ? 18.472 13.983 -16.142 1.00 91.00 187 SER A CA 1
ATOM 1431 C C . SER A 1 187 ? 17.625 15.139 -16.692 1.00 91.00 187 SER A C 1
ATOM 1433 O O . SER A 1 187 ? 17.074 15.929 -15.923 1.00 91.00 187 SER A O 1
ATOM 1435 N N . VAL A 1 188 ? 17.482 15.219 -18.016 1.00 91.62 188 VAL A N 1
ATOM 1436 C CA . VAL A 1 188 ? 16.669 16.231 -18.722 1.00 91.62 188 VAL A CA 1
ATOM 1437 C C . VAL A 1 188 ? 15.302 15.701 -19.176 1.00 91.62 188 VAL A C 1
ATOM 1439 O O . VAL A 1 188 ? 14.452 16.473 -19.599 1.00 91.62 188 VAL A O 1
ATOM 1442 N N . LYS A 1 189 ? 15.069 14.393 -19.046 1.00 90.75 189 LYS A N 1
ATOM 1443 C CA . LYS A 1 189 ? 13.813 13.686 -19.331 1.00 90.75 189 LYS A CA 1
ATOM 1444 C C . LYS A 1 189 ? 13.399 12.874 -18.100 1.00 90.75 189 LYS A C 1
ATOM 1446 O O . LYS A 1 189 ? 13.620 11.666 -18.044 1.00 90.75 189 LYS A O 1
ATOM 1451 N N . MET A 1 190 ? 12.895 13.570 -17.083 1.00 92.06 190 MET A N 1
ATOM 1452 C CA . MET A 1 190 ? 12.236 12.929 -15.939 1.00 92.06 190 MET A CA 1
ATOM 1453 C C . MET A 1 190 ? 10.779 12.672 -16.289 1.00 92.06 190 MET A C 1
ATOM 1455 O O . MET A 1 190 ? 10.136 13.548 -16.862 1.00 92.06 190 MET A O 1
ATOM 1459 N N . ASP A 1 191 ? 10.296 11.492 -15.935 1.00 92.81 191 ASP A N 1
ATOM 1460 C CA . ASP A 1 191 ? 8.982 10.991 -16.307 1.00 92.81 191 ASP A CA 1
ATOM 1461 C C . ASP A 1 191 ? 8.368 10.194 -15.148 1.00 92.81 191 ASP A C 1
ATOM 1463 O O . ASP A 1 191 ? 9.087 9.761 -14.241 1.00 92.81 191 ASP A O 1
ATOM 1467 N N . PHE A 1 192 ? 7.051 10.013 -15.183 1.00 93.56 192 PHE A N 1
ATOM 1468 C CA . PHE A 1 192 ? 6.321 9.162 -14.246 1.00 93.56 192 PHE A CA 1
ATOM 1469 C C . PHE A 1 192 ? 5.709 7.975 -14.992 1.00 93.56 192 PHE A C 1
ATOM 1471 O O . PHE A 1 192 ? 5.310 8.105 -16.149 1.00 93.56 192 PHE A O 1
ATOM 1478 N N . GLU A 1 193 ? 5.581 6.836 -14.320 1.00 93.12 193 GLU A N 1
ATOM 1479 C CA . GLU A 1 193 ? 4.798 5.702 -14.812 1.00 93.12 193 GLU A CA 1
ATOM 1480 C C . GLU A 1 193 ? 3.646 5.459 -13.836 1.00 93.12 193 GLU A C 1
ATOM 1482 O O . GLU A 1 193 ? 3.857 5.243 -12.646 1.00 93.12 193 GLU A O 1
ATOM 1487 N N . LEU A 1 194 ? 2.405 5.601 -14.315 1.00 9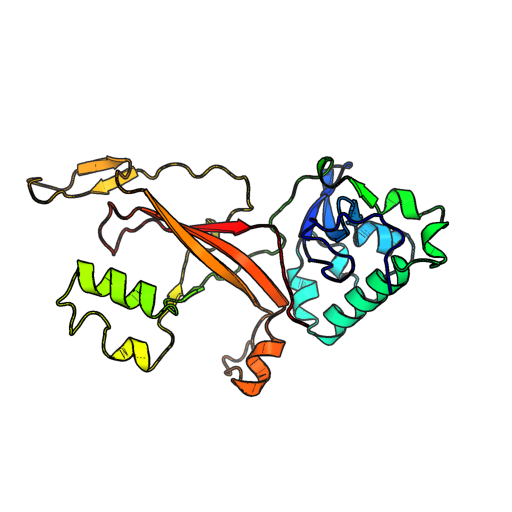6.31 194 LEU A N 1
ATOM 1488 C CA . LEU A 1 194 ? 1.216 5.342 -13.506 1.00 96.31 194 LEU A CA 1
ATOM 1489 C C . LEU A 1 194 ? 0.965 3.839 -13.444 1.00 96.31 194 LEU A C 1
ATOM 1491 O O . LEU A 1 194 ? 0.613 3.227 -14.454 1.00 96.31 194 LEU A O 1
ATOM 1495 N N . GLU A 1 195 ? 1.063 3.280 -12.246 1.00 95.88 195 GLU A N 1
ATOM 1496 C CA . GLU A 1 195 ? 0.984 1.844 -12.025 1.00 95.88 195 GLU A CA 1
ATOM 1497 C C . GLU A 1 195 ? 0.100 1.479 -10.830 1.00 95.88 195 GLU A C 1
ATOM 1499 O O . GLU A 1 195 ? -0.300 2.314 -10.009 1.00 95.88 195 GLU A O 1
ATOM 1504 N N . VAL A 1 196 ? -0.193 0.182 -10.736 1.00 96.56 196 VAL A N 1
ATOM 1505 C CA . VAL A 1 196 ? -0.785 -0.443 -9.558 1.00 96.56 196 VAL A CA 1
ATOM 1506 C C . VAL A 1 196 ? 0.197 -1.483 -9.038 1.00 96.56 196 VAL A C 1
ATOM 1508 O O . VAL A 1 196 ? 0.512 -2.445 -9.732 1.00 96.56 196 VAL A O 1
ATOM 1511 N N . GLY A 1 197 ? 0.652 -1.303 -7.803 1.00 95.94 197 GLY A N 1
ATOM 1512 C CA . GLY A 1 197 ? 1.447 -2.295 -7.094 1.00 95.94 197 GLY A CA 1
ATOM 1513 C C . GLY A 1 197 ? 0.553 -3.351 -6.451 1.00 95.94 197 GLY A C 1
ATOM 1514 O O . GLY A 1 197 ? -0.531 -3.039 -5.956 1.00 95.94 197 GLY A O 1
ATOM 1515 N N . ILE A 1 198 ? 1.023 -4.594 -6.417 1.00 96.44 198 ILE A N 1
ATOM 1516 C CA . ILE A 1 198 ? 0.346 -5.711 -5.755 1.00 96.44 198 ILE A CA 1
ATOM 1517 C C . ILE A 1 198 ? 1.203 -6.146 -4.569 1.00 96.44 198 ILE A C 1
ATOM 1519 O O . ILE A 1 198 ? 2.373 -6.484 -4.733 1.00 96.44 198 ILE A O 1
ATOM 1523 N N . ILE A 1 199 ? 0.627 -6.135 -3.369 1.00 97.50 199 ILE A N 1
ATOM 1524 C CA . ILE A 1 199 ? 1.277 -6.643 -2.163 1.00 97.50 199 ILE A CA 1
ATOM 1525 C C . ILE A 1 199 ? 0.926 -8.116 -2.019 1.00 97.50 199 ILE A C 1
ATOM 1527 O O . ILE A 1 199 ? -0.250 -8.478 -1.924 1.00 97.50 199 ILE A O 1
ATOM 1531 N N . LEU A 1 200 ? 1.958 -8.953 -2.009 1.00 96.00 200 LEU A N 1
ATOM 1532 C CA . LEU A 1 200 ? 1.821 -10.400 -1.980 1.00 96.00 200 LEU A CA 1
ATOM 1533 C C . LEU A 1 200 ? 2.115 -10.966 -0.592 1.00 96.00 200 LEU A C 1
ATOM 1535 O O . LEU A 1 200 ? 2.991 -10.489 0.130 1.00 96.00 200 LEU A O 1
ATOM 1539 N N . LYS A 1 201 ? 1.404 -12.039 -0.264 1.00 94.00 201 LYS A N 1
ATOM 1540 C CA . LYS A 1 201 ? 1.815 -13.020 0.733 1.00 94.00 201 LYS A CA 1
ATOM 1541 C C . LYS A 1 201 ? 3.009 -13.811 0.212 1.00 94.00 201 LYS A C 1
ATOM 1543 O O . LYS A 1 201 ? 3.052 -14.143 -0.973 1.00 94.00 201 LYS A O 1
ATOM 1548 N N . GLY A 1 202 ? 3.937 -14.158 1.107 1.00 82.94 202 GLY A N 1
ATOM 1549 C CA . GLY A 1 202 ? 5.071 -15.014 0.771 1.00 82.94 202 GLY A CA 1
ATOM 1550 C C . GLY A 1 202 ? 4.651 -16.301 0.046 1.00 82.94 202 GLY A C 1
ATOM 1551 O O . GLY A 1 202 ? 3.609 -16.896 0.338 1.00 82.94 202 GLY A O 1
ATOM 1552 N N . GLY A 1 203 ? 5.465 -16.707 -0.928 1.00 85.00 203 GLY A N 1
ATOM 1553 C CA . GLY A 1 203 ? 5.294 -17.956 -1.665 1.00 85.00 203 GLY A CA 1
ATOM 1554 C C . GLY A 1 203 ? 5.922 -19.166 -0.956 1.00 85.00 203 GLY A C 1
ATOM 1555 O O . GLY A 1 203 ? 6.508 -19.031 0.125 1.00 85.00 203 GLY A O 1
ATOM 1556 N N . PRO A 1 204 ? 5.818 -20.357 -1.566 1.00 85.69 204 PRO A N 1
ATOM 1557 C CA . PRO A 1 204 ? 6.503 -21.556 -1.094 1.00 85.69 204 PRO A CA 1
ATOM 1558 C C . PRO A 1 204 ? 8.025 -21.355 -1.007 1.00 85.69 204 PRO A C 1
ATOM 1560 O O . PRO A 1 204 ? 8.633 -20.730 -1.874 1.00 85.69 204 PRO A O 1
ATOM 1563 N N . ARG A 1 205 ? 8.662 -21.894 0.042 1.00 87.38 205 ARG A N 1
ATOM 1564 C CA . ARG A 1 205 ? 10.126 -21.796 0.248 1.00 87.38 205 ARG A CA 1
ATOM 1565 C C . ARG A 1 205 ? 10.919 -22.927 -0.406 1.00 87.38 205 ARG A C 1
ATOM 1567 O O . ARG A 1 205 ? 12.143 -22.890 -0.413 1.00 87.38 205 ARG A O 1
ATOM 1574 N N . ASP A 1 206 ? 10.229 -23.926 -0.933 1.00 92.00 206 ASP A N 1
ATOM 1575 C CA . ASP A 1 206 ? 10.790 -25.110 -1.586 1.00 92.00 206 ASP A CA 1
ATOM 1576 C C . ASP A 1 206 ? 10.950 -24.936 -3.107 1.00 92.00 206 ASP A C 1
ATOM 1578 O O . ASP A 1 206 ? 11.181 -25.911 -3.817 1.00 92.00 206 ASP A O 1
ATOM 1582 N N . ALA A 1 207 ? 10.831 -23.698 -3.602 1.00 86.69 207 ALA A N 1
ATOM 1583 C CA . ALA A 1 207 ? 10.861 -23.342 -5.021 1.00 86.69 207 ALA A CA 1
ATOM 1584 C C . ALA A 1 207 ? 9.741 -23.977 -5.869 1.00 86.69 207 ALA A C 1
ATOM 1586 O O . ALA A 1 207 ? 9.831 -23.988 -7.099 1.00 86.69 207 ALA A O 1
ATOM 1587 N N . SER A 1 208 ? 8.668 -24.472 -5.243 1.00 93.00 208 SER A N 1
ATOM 1588 C CA . SER A 1 208 ? 7.457 -24.851 -5.972 1.00 93.00 208 SER A CA 1
ATOM 1589 C C . SER A 1 208 ? 6.736 -23.624 -6.551 1.00 93.00 208 SER A C 1
ATOM 1591 O O . SER A 1 208 ? 6.893 -22.492 -6.083 1.00 93.00 208 SER A O 1
ATOM 1593 N N . TRP A 1 209 ? 5.962 -23.840 -7.618 1.00 92.88 209 TRP A N 1
ATOM 1594 C CA . TRP A 1 209 ? 5.187 -22.781 -8.264 1.00 92.88 209 TRP A CA 1
ATOM 1595 C C . TRP A 1 209 ? 3.836 -22.580 -7.575 1.00 92.88 209 TRP A C 1
ATOM 1597 O O . TRP A 1 209 ? 3.290 -23.488 -6.952 1.00 92.88 209 TRP A O 1
ATOM 1607 N N . ILE A 1 210 ? 3.264 -21.389 -7.750 1.00 94.88 210 ILE A N 1
ATOM 1608 C CA . ILE A 1 210 ? 1.886 -21.093 -7.356 1.00 94.88 210 ILE A CA 1
ATOM 1609 C C . ILE A 1 210 ? 0.990 -21.367 -8.574 1.00 94.88 210 ILE A C 1
ATOM 1611 O O . ILE A 1 210 ? 1.198 -20.744 -9.619 1.00 94.88 210 ILE A O 1
ATOM 1615 N N . PRO A 1 211 ? 0.020 -22.296 -8.493 1.00 95.44 211 PRO A N 1
ATOM 1616 C CA . PRO A 1 211 ? -0.970 -22.490 -9.548 1.00 95.44 211 PRO A CA 1
ATOM 1617 C C . PRO A 1 211 ? -1.758 -21.206 -9.822 1.00 95.44 211 PRO A C 1
ATOM 1619 O O . PRO A 1 211 ? -2.106 -20.475 -8.894 1.00 95.44 211 PRO A O 1
ATOM 1622 N N . VAL A 1 212 ? -2.079 -20.948 -11.093 1.00 95.50 212 VAL A N 1
ATOM 1623 C CA . VAL A 1 212 ? -2.818 -19.737 -11.495 1.00 95.50 212 VAL A CA 1
ATOM 1624 C C . VAL A 1 212 ? -4.179 -19.633 -10.801 1.00 95.50 212 VAL A C 1
ATOM 1626 O O . VAL A 1 212 ? -4.548 -18.551 -10.353 1.00 95.50 212 VAL A O 1
ATOM 1629 N N . ASP A 1 213 ? -4.862 -20.763 -10.609 1.00 96.81 213 ASP A N 1
ATOM 1630 C CA . ASP A 1 213 ? -6.188 -20.831 -9.982 1.00 96.81 213 ASP A CA 1
ATOM 1631 C C . ASP A 1 213 ? -6.181 -20.425 -8.499 1.00 96.81 213 ASP A C 1
ATOM 1633 O O . ASP A 1 213 ? -7.219 -20.065 -7.952 1.00 96.81 213 ASP A O 1
ATOM 1637 N N . THR A 1 214 ? -5.015 -20.462 -7.845 1.00 94.00 214 THR A N 1
ATOM 1638 C CA . THR A 1 214 ? -4.837 -20.070 -6.437 1.00 94.00 214 THR A CA 1
ATOM 1639 C C . THR A 1 214 ? -4.004 -18.799 -6.283 1.00 94.00 214 THR A C 1
ATOM 1641 O O . THR A 1 214 ? -3.694 -18.392 -5.165 1.00 94.00 214 THR A O 1
ATOM 1644 N N . ALA A 1 215 ? -3.595 -18.159 -7.383 1.00 94.25 215 ALA A N 1
ATOM 1645 C CA . ALA A 1 215 ? -2.707 -16.998 -7.333 1.00 94.25 215 ALA A CA 1
ATOM 1646 C C . ALA A 1 215 ? -3.338 -15.813 -6.581 1.00 94.25 215 ALA A C 1
ATOM 1648 O O . ALA A 1 215 ? -2.643 -15.097 -5.859 1.00 94.25 215 ALA A O 1
ATOM 1649 N N . GLU A 1 216 ? -4.657 -15.632 -6.689 1.00 94.81 216 GLU A N 1
ATOM 1650 C CA . GLU A 1 216 ? -5.372 -14.546 -6.007 1.00 94.81 216 GLU A CA 1
ATOM 1651 C C . GLU A 1 216 ? -5.360 -14.677 -4.476 1.00 94.81 216 GLU A C 1
ATOM 1653 O O . GLU A 1 216 ? -5.356 -13.661 -3.779 1.00 94.81 216 GLU A O 1
ATOM 1658 N N . ASP A 1 217 ? -5.243 -15.892 -3.931 1.00 94.19 217 ASP A N 1
ATOM 1659 C CA . ASP A 1 217 ? -5.134 -16.114 -2.481 1.00 94.19 217 ASP A CA 1
ATOM 1660 C C . ASP A 1 217 ? -3.825 -15.568 -1.893 1.00 94.19 217 ASP A C 1
ATOM 1662 O O . ASP A 1 217 ? -3.709 -15.360 -0.679 1.00 94.19 217 ASP A O 1
ATOM 1666 N N . HIS A 1 218 ? -2.837 -15.303 -2.750 1.00 95.31 218 HIS A N 1
ATOM 1667 C CA . HIS A 1 218 ? -1.585 -14.663 -2.371 1.00 95.31 218 HIS A CA 1
ATOM 1668 C C . HIS A 1 218 ? -1.647 -13.134 -2.459 1.00 95.31 218 HIS A C 1
ATOM 1670 O O . HIS A 1 218 ? -0.712 -12.477 -2.010 1.00 95.31 218 HIS A O 1
ATOM 1676 N N . ILE A 1 219 ? -2.722 -12.537 -2.979 1.00 96.44 219 ILE A N 1
ATOM 1677 C CA . ILE A 1 219 ? -2.846 -11.081 -3.101 1.00 96.44 219 ILE A CA 1
ATOM 1678 C C . ILE A 1 219 ? -3.448 -10.503 -1.816 1.00 96.44 219 ILE A C 1
ATOM 1680 O O . ILE A 1 219 ? -4.646 -10.616 -1.554 1.00 96.44 219 ILE A O 1
ATOM 1684 N N . PHE A 1 220 ? -2.618 -9.823 -1.021 1.00 97.38 220 PHE A N 1
ATOM 1685 C CA . PHE A 1 220 ? -3.070 -9.115 0.180 1.00 97.38 220 PHE A CA 1
ATOM 1686 C C . PHE A 1 220 ? -3.854 -7.847 -0.174 1.00 97.38 220 PHE A C 1
ATOM 1688 O O . PHE A 1 220 ? -4.907 -7.563 0.403 1.00 97.38 220 PHE A O 1
ATOM 1695 N N . GLY A 1 221 ? -3.359 -7.099 -1.161 1.00 95.88 221 GLY A N 1
ATOM 1696 C CA . GLY A 1 221 ? -4.076 -5.971 -1.739 1.00 95.88 221 GLY A CA 1
ATOM 1697 C C . GLY A 1 221 ? -3.232 -5.141 -2.699 1.00 95.88 221 GLY A C 1
ATOM 1698 O O . GLY A 1 221 ? -2.117 -5.510 -3.056 1.00 95.88 221 GLY A O 1
ATOM 1699 N N . LEU A 1 222 ? -3.800 -4.022 -3.135 1.00 96.44 222 LEU A N 1
ATOM 1700 C CA . LEU A 1 222 ? -3.344 -3.232 -4.276 1.00 96.44 222 LEU A CA 1
ATOM 1701 C C . LEU A 1 222 ? -3.065 -1.797 -3.876 1.00 96.44 222 LEU A C 1
ATOM 1703 O O . LEU A 1 222 ? -3.852 -1.244 -3.119 1.00 96.44 222 LEU A O 1
ATOM 1707 N N . VAL A 1 223 ? -2.037 -1.174 -4.438 1.00 95.94 223 VAL A N 1
ATOM 1708 C CA . VAL A 1 223 ? -1.633 0.212 -4.150 1.00 95.94 223 VAL A CA 1
ATOM 1709 C C . VAL A 1 223 ? -1.439 0.990 -5.432 1.00 95.94 223 VAL A C 1
ATOM 1711 O O . VAL A 1 223 ? -1.110 0.383 -6.443 1.00 95.94 223 VAL A O 1
ATOM 1714 N N . LEU A 1 224 ? -1.612 2.317 -5.427 1.00 96.31 224 LEU A N 1
ATOM 1715 C CA . LEU A 1 224 ? -1.104 3.072 -6.580 1.00 96.31 224 LEU A CA 1
ATOM 1716 C C . LEU A 1 224 ? 0.411 3.136 -6.461 1.00 96.31 224 LEU A C 1
ATOM 1718 O O . LEU A 1 224 ? 0.961 3.273 -5.363 1.00 96.31 224 LEU A O 1
ATOM 1722 N N . PHE A 1 225 ? 1.073 3.042 -7.597 1.00 94.75 225 PHE A N 1
ATOM 1723 C CA . PHE A 1 225 ? 2.513 3.046 -7.675 1.00 94.75 225 PHE A CA 1
ATOM 1724 C C . PHE A 1 225 ? 2.949 4.035 -8.748 1.00 94.75 225 PHE A C 1
ATOM 1726 O O . PHE A 1 225 ? 2.293 4.173 -9.778 1.00 94.75 225 PHE A O 1
ATOM 1733 N N . ASN A 1 226 ? 3.996 4.798 -8.459 1.00 95.50 226 ASN A N 1
ATOM 1734 C CA . ASN A 1 226 ? 4.628 5.647 -9.460 1.00 95.50 226 ASN A CA 1
ATOM 1735 C C . ASN A 1 226 ? 6.088 5.237 -9.597 1.00 95.50 226 ASN A C 1
ATOM 1737 O O . ASN A 1 226 ? 6.866 5.523 -8.680 1.00 95.50 226 ASN A O 1
ATOM 1741 N N . ASP A 1 227 ? 6.437 4.585 -10.707 1.00 94.06 227 ASP A N 1
ATOM 1742 C CA . ASP A 1 227 ? 7.829 4.304 -11.042 1.00 94.06 227 ASP A CA 1
ATOM 1743 C C . ASP A 1 227 ? 8.452 5.503 -11.767 1.00 94.06 227 ASP A C 1
ATOM 1745 O O . ASP A 1 227 ? 8.314 5.709 -12.977 1.00 94.06 227 ASP A O 1
ATOM 1749 N N . TRP A 1 228 ? 9.132 6.352 -10.998 1.00 93.00 228 TRP A N 1
ATOM 1750 C CA . TRP A 1 228 ? 9.819 7.510 -11.554 1.00 93.00 228 TRP A CA 1
ATOM 1751 C C . TRP A 1 228 ? 10.951 7.063 -12.455 1.00 93.00 228 TRP A C 1
ATOM 1753 O O . TRP A 1 228 ? 11.879 6.384 -12.019 1.00 93.00 228 TRP A O 1
ATOM 1763 N N . SER A 1 229 ? 10.917 7.553 -13.687 1.00 87.94 229 SER A N 1
ATOM 1764 C CA . SER A 1 229 ? 11.821 7.125 -14.740 1.00 87.94 229 SER A CA 1
ATOM 1765 C C . SER A 1 229 ? 12.673 8.282 -15.250 1.00 87.94 229 SER A C 1
ATOM 1767 O O . SER A 1 229 ? 12.174 9.321 -15.688 1.00 87.94 229 SER A O 1
ATOM 1769 N N . ALA A 1 230 ? 13.992 8.091 -15.261 1.00 89.94 230 ALA A N 1
ATOM 1770 C CA . ALA A 1 230 ? 14.926 9.000 -15.923 1.00 89.94 230 ALA A CA 1
ATOM 1771 C C . ALA A 1 230 ? 15.241 8.518 -17.351 1.00 89.94 230 ALA A C 1
ATOM 1773 O O . ALA A 1 230 ? 16.253 7.860 -17.589 1.00 89.94 230 ALA A O 1
ATOM 1774 N N . ARG A 1 231 ? 14.413 8.905 -18.330 1.00 86.44 231 ARG A N 1
ATOM 1775 C CA . ARG A 1 231 ? 14.526 8.489 -19.749 1.00 86.44 231 ARG A CA 1
ATOM 1776 C C . ARG A 1 231 ? 15.738 9.079 -20.485 1.00 86.44 231 ARG A C 1
ATOM 1778 O O . ARG A 1 231 ? 15.951 8.806 -21.662 1.00 86.44 231 ARG A O 1
ATOM 1785 N N . THR A 1 232 ? 16.494 9.957 -19.825 1.00 81.25 232 THR A N 1
ATOM 1786 C CA . THR A 1 232 ? 17.720 10.561 -20.374 1.00 81.25 232 THR A CA 1
ATOM 1787 C C . THR A 1 232 ? 18.838 9.536 -20.523 1.00 81.25 232 THR A C 1
ATOM 1789 O O . THR A 1 232 ? 19.657 9.643 -21.435 1.00 81.25 232 THR A O 1
ATOM 1792 N N . PHE A 1 233 ? 18.912 8.592 -19.587 1.00 74.19 233 PHE A N 1
ATOM 1793 C CA . PHE A 1 233 ? 19.983 7.609 -19.531 1.00 74.19 233 PHE A CA 1
ATOM 1794 C C . PHE A 1 233 ? 19.645 6.443 -20.458 1.00 74.19 233 PHE A C 1
ATOM 1796 O O . PHE A 1 233 ? 18.472 6.125 -20.658 1.00 74.19 233 PHE A O 1
ATOM 1803 N N . SER A 1 234 ? 20.669 5.820 -21.047 1.00 54.09 234 SER A N 1
ATOM 1804 C CA . SER A 1 234 ? 20.472 4.620 -21.862 1.00 54.09 234 SER A CA 1
ATOM 1805 C C . SER A 1 234 ? 19.728 3.549 -21.058 1.00 54.09 234 SER A C 1
ATOM 1807 O O . SER A 1 234 ? 19.807 3.518 -19.830 1.00 54.09 234 SER A O 1
ATOM 1809 N N . SER A 1 235 ? 19.017 2.658 -21.746 1.00 51.59 235 SER A N 1
ATOM 1810 C CA . SER A 1 235 ? 18.145 1.637 -21.148 1.00 51.59 235 SER A CA 1
ATOM 1811 C C . SER A 1 235 ? 18.827 0.738 -20.102 1.00 51.59 235 SER A C 1
ATOM 1813 O O . SER A 1 235 ? 18.143 0.194 -19.245 1.00 51.59 235 SER A O 1
ATOM 1815 N N . GLY A 1 236 ? 20.161 0.612 -20.121 1.00 39.12 236 GLY A N 1
ATOM 1816 C CA . GLY A 1 236 ? 20.934 -0.123 -19.105 1.00 39.12 236 GLY A CA 1
ATOM 1817 C C . GLY A 1 236 ? 21.282 0.665 -17.830 1.00 39.12 236 GLY A C 1
ATOM 1818 O O . GLY A 1 236 ? 21.691 0.058 -16.850 1.00 39.12 236 GLY A O 1
ATOM 1819 N N . ASN A 1 237 ? 21.114 1.993 -17.830 1.00 35.84 237 ASN A N 1
ATOM 1820 C CA . ASN A 1 237 ? 21.423 2.908 -16.717 1.00 35.84 237 ASN A CA 1
ATOM 1821 C C . ASN A 1 237 ? 20.197 3.736 -16.284 1.00 35.84 237 ASN A C 1
ATOM 1823 O O . ASN A 1 237 ? 20.336 4.775 -15.632 1.00 35.84 237 ASN A O 1
ATOM 1827 N N . THR A 1 238 ? 18.988 3.330 -16.681 1.00 44.56 238 THR A N 1
ATOM 1828 C CA . THR A 1 238 ? 17.759 4.037 -16.311 1.00 44.56 238 THR A CA 1
ATOM 1829 C C . THR A 1 238 ? 17.557 3.961 -14.797 1.00 44.56 238 THR A C 1
ATOM 1831 O O . THR A 1 238 ? 17.412 2.881 -14.230 1.00 44.56 238 THR A O 1
ATOM 1834 N N . PHE A 1 239 ? 17.551 5.120 -14.135 1.00 45.00 239 PHE A N 1
ATOM 1835 C CA . PHE A 1 239 ? 17.139 5.221 -12.738 1.00 45.00 239 PHE A CA 1
ATOM 1836 C C . PHE A 1 239 ? 15.625 5.011 -12.656 1.00 45.00 239 PHE A C 1
ATOM 1838 O O . PHE A 1 239 ? 14.881 5.714 -13.347 1.00 45.00 239 PHE A O 1
ATOM 1845 N N . ARG A 1 240 ? 15.221 4.055 -11.814 1.00 46.16 240 ARG A N 1
ATOM 1846 C CA . ARG A 1 240 ? 13.837 3.716 -11.478 1.00 46.16 240 ARG A CA 1
ATOM 1847 C C . ARG A 1 240 ? 13.662 3.791 -9.969 1.00 46.16 240 ARG A C 1
ATOM 1849 O O . ARG A 1 240 ? 14.466 3.227 -9.217 1.00 46.16 240 ARG A O 1
ATOM 1856 N N . SER A 1 241 ? 12.657 4.524 -9.516 1.00 42.97 241 SER A N 1
ATOM 1857 C CA . SER A 1 241 ? 12.323 4.606 -8.097 1.00 42.97 241 SER A CA 1
ATOM 1858 C C . SER A 1 241 ? 10.821 4.584 -7.919 1.00 42.97 241 SER A C 1
ATOM 1860 O O . SER A 1 241 ? 10.120 5.457 -8.431 1.00 42.97 241 SER A O 1
ATOM 1862 N N . GLY A 1 242 ? 10.357 3.629 -7.127 1.00 38.81 242 GLY A N 1
ATOM 1863 C CA . GLY A 1 242 ? 8.954 3.473 -6.809 1.00 38.81 242 GLY A CA 1
ATOM 1864 C C . GLY A 1 242 ? 8.465 4.447 -5.748 1.00 38.81 242 GLY A C 1
ATOM 1865 O O . GLY A 1 242 ? 9.105 4.648 -4.715 1.00 38.81 242 GLY A O 1
ATOM 1866 N N . ARG A 1 243 ? 7.270 4.994 -5.940 1.00 41.88 243 ARG A N 1
ATOM 1867 C CA . ARG A 1 243 ? 6.487 5.569 -4.845 1.00 41.88 243 ARG A CA 1
ATOM 1868 C C . ARG A 1 243 ? 5.234 4.769 -4.597 1.00 41.88 243 ARG A C 1
ATOM 1870 O O . ARG A 1 243 ? 4.449 4.544 -5.507 1.00 41.88 243 ARG A O 1
ATOM 1877 N N . PHE A 1 244 ? 5.015 4.464 -3.333 1.00 33.91 244 PHE A N 1
ATOM 1878 C CA . PHE A 1 244 ? 3.824 3.830 -2.814 1.00 33.91 244 PHE A CA 1
ATOM 1879 C C . PHE A 1 244 ? 2.765 4.877 -2.460 1.00 33.91 244 PHE A C 1
ATOM 1881 O O . PHE A 1 244 ? 2.957 5.697 -1.558 1.00 33.91 244 PHE A O 1
ATOM 1888 N N . TRP A 1 245 ? 1.605 4.834 -3.101 1.00 36.59 245 TRP A N 1
ATOM 1889 C CA . TRP A 1 245 ? 0.458 5.634 -2.686 1.00 36.59 245 TRP A CA 1
ATOM 1890 C C . TRP A 1 245 ? -0.432 4.850 -1.725 1.00 36.59 245 TRP A C 1
ATOM 1892 O O . TRP A 1 245 ? -1.064 3.874 -2.112 1.00 36.59 245 TRP A O 1
ATOM 1902 N N . ARG A 1 246 ? -0.457 5.346 -0.479 1.00 39.44 246 ARG A N 1
ATOM 1903 C CA . ARG A 1 246 ? -1.446 5.337 0.631 1.00 39.44 246 ARG A CA 1
ATOM 1904 C C . ARG A 1 246 ? -2.605 4.324 0.736 1.00 39.44 246 ARG A C 1
ATOM 1906 O O . ARG A 1 246 ? -3.388 4.458 1.674 1.00 39.44 246 ARG A O 1
ATOM 1913 N N . ARG A 1 247 ? -2.777 3.330 -0.125 1.00 37.81 247 ARG A N 1
ATOM 1914 C CA . ARG A 1 247 ? -4.009 2.536 -0.159 1.00 37.81 247 ARG A CA 1
ATOM 1915 C C . ARG A 1 247 ? -3.674 1.093 -0.477 1.00 37.81 247 ARG A C 1
ATOM 1917 O O . ARG A 1 247 ? -3.294 0.858 -1.598 1.00 37.81 247 ARG A O 1
ATOM 1924 N N . ILE A 1 248 ? -3.831 0.154 0.457 1.00 42.47 248 ILE A N 1
ATOM 1925 C CA . ILE A 1 248 ? -3.921 -1.280 0.134 1.00 42.47 248 ILE A CA 1
ATOM 1926 C C . ILE A 1 248 ? -5.410 -1.601 -0.046 1.00 42.47 248 ILE A C 1
ATOM 1928 O O . ILE A 1 248 ? -6.147 -1.719 0.930 1.00 42.47 248 ILE A O 1
ATOM 1932 N N . LEU A 1 249 ? -5.862 -1.663 -1.296 1.00 33.09 249 LEU A N 1
ATOM 1933 C CA . LEU A 1 249 ? -7.204 -2.058 -1.713 1.00 33.09 249 LEU A CA 1
ATOM 1934 C C . LEU A 1 249 ? -7.285 -3.574 -1.864 1.00 33.09 249 LEU A C 1
ATOM 1936 O O . LEU A 1 249 ? -6.522 -4.147 -2.635 1.00 33.09 249 LEU A O 1
ATOM 1940 N N . ARG A 1 250 ? -8.256 -4.223 -1.224 1.00 37.75 250 ARG A N 1
ATOM 1941 C CA . ARG A 1 250 ? -8.643 -5.594 -1.579 1.00 37.75 250 ARG A CA 1
ATOM 1942 C C . ARG A 1 250 ? -9.959 -5.541 -2.349 1.00 37.75 250 ARG A C 1
ATOM 1944 O O . ARG A 1 250 ? -10.901 -4.875 -1.913 1.00 37.75 250 ARG A O 1
ATOM 1951 N N . ARG A 1 251 ? -10.011 -6.191 -3.513 1.00 33.09 251 ARG A N 1
ATOM 1952 C CA . ARG A 1 251 ? -11.266 -6.386 -4.250 1.00 33.09 251 ARG A CA 1
ATOM 1953 C C . ARG A 1 251 ? -12.138 -7.367 -3.453 1.00 33.09 251 ARG A C 1
ATOM 1955 O O . ARG A 1 251 ? -11.596 -8.240 -2.779 1.00 33.09 251 ARG A O 1
ATOM 1962 N N . ARG A 1 252 ? -13.450 -7.118 -3.446 1.00 33.75 252 ARG A N 1
ATOM 1963 C CA . ARG A 1 252 ? -14.445 -7.938 -2.738 1.00 33.75 252 ARG A CA 1
ATOM 1964 C C . ARG A 1 252 ? -14.458 -9.366 -3.253 1.00 33.75 252 ARG A C 1
ATOM 1966 O O . ARG A 1 252 ? -14.316 -9.503 -4.487 1.00 33.75 252 ARG A O 1
#

Sequence (252 aa):
MASFIPVSDQSDFSFFNLPWGAVRWTDDSVHLATRIGDTVVSFKKLRAAGFLASFPELENETFNAFIDRGTAAWSAVRAEVSGLYAEGSAWEANAKRGTCEQPAAAVEALLPVHIGDYTDFYASRQHATNVGMMFRDPENALLPNWLHLPVGYHGRASTVAVSGTDVVRPNGQRKGPNDPAPVFGPSVKMDFELEVGIILKGGPRDASWIPVDTAEDHIFGLVLFNDWSARTFSSGNTFRSGRFWRRILRRR

Secondary structure (DSSP, 8-state):
--BSS---TT-S--TTT---EEEE-TTS-EEEEEEETTEEEEHHHHHHHT-STT-GGGGSSSSHHHHHT-HHHHHHHHHHHHHHHBTT-TTTT-TTGGGTEEEGGGSEEE-SS--S--EEE---HHHHHHHHHHHS-GGG-S-GGGGTS--EEE--GGG-EETT-PPPPPEEEE--TT-SS-EEEE-S-EE--EEEEEEEPP--TTSPPPPGGGGGGGEEEEEEEEEEEETTS-TTS--EEEEEEEEEE---